Protein AF-A0A1L8P8L1-F1 (afdb_monomer)

Mean predicted aligned error: 16.21 Å

Secondary structure (DSSP, 8-state):
-THHHHHHHHHHHHHHHHSS-HHHHHHHHHHHHHHHHHHH--SSSHHHHHHHHHHHHHHHHHHS--TTHHHHHHHHHHHHHHHHHHS-HHHHHHHHHHHHHHHHHHHHHHHHTT--GGGGGGTS--------S------GGG--TT-EEEESS-BSSEEEEEETT----EEEEESSS-B-TT-EEEEEEEETTEEEEEE-

Solvent-accessible surface area (backbone atoms only — not comparable to full-atom values): 10645 Å² total; per-residue (Å²): 124,58,39,57,31,52,18,48,15,51,38,13,44,50,39,21,60,40,40,96,50,36,72,62,16,46,48,43,16,52,54,26,42,52,49,35,51,60,72,67,51,66,94,62,67,62,29,57,52,34,25,53,53,9,48,50,30,38,56,44,28,74,78,52,76,60,92,53,55,50,31,53,54,8,51,54,29,28,52,50,12,45,28,68,51,68,76,35,67,70,59,39,52,50,30,50,51,52,17,50,53,56,31,50,54,50,50,54,53,42,45,75,72,70,41,46,59,67,71,52,62,74,68,49,75,71,76,75,68,85,71,87,66,82,89,68,86,66,78,69,87,73,71,56,72,68,39,56,28,38,22,75,33,52,21,71,37,47,35,34,31,29,51,72,93,48,89,59,76,39,68,34,33,38,77,76,36,73,43,60,56,72,38,55,29,31,30,74,43,74,58,82,88,47,36,32,27,34,79,107

Sequence (200 aa):
MEGLLLGLGFIGIVFAILTPFFKSGAGLALISMAAYFHFIGIETWLPIVLFTAGLLLIVFEIFVPEFGIAGIIGVILLISGLYLTIGDLGQTVRDLSLSVVITAGVIIYLVKNGYSLSNVNKLVLQTNLPSSTSDETVEKDKIAVDADGIAVTALRPSGKVTFGDDPTLYDVLSTDGHISKGASVIVTNVRGTKITVRKK

Nearest PDB structures (foldseek):
  3cp0-assembly1_A  TM=8.318E-01  e=9.703E-03  Corynebacterium glutamicum ATCC 13032
  1yez-assembly1_A  TM=5.599E-01  e=4.535E-01  Methanosarcina mazei Go1
  4fp4-assembly1_B  TM=3.978E-01  e=6.842E+00  Pyrobaculum calidifontis JCM 11548

Structure (mmCIF, N/CA/C/O backbone):
data_AF-A0A1L8P8L1-F1
#
_entry.id   AF-A0A1L8P8L1-F1
#
loop_
_atom_site.group_PDB
_atom_site.id
_atom_site.type_symbol
_atom_site.label_atom_id
_atom_site.label_alt_id
_atom_site.label_comp_id
_atom_site.label_asym_id
_atom_site.label_entity_id
_atom_site.label_seq_id
_atom_site.pdbx_PDB_ins_code
_atom_site.Cartn_x
_atom_site.Cartn_y
_atom_site.Cartn_z
_atom_site.occupancy
_atom_site.B_iso_or_equiv
_atom_site.auth_seq_id
_atom_site.auth_comp_id
_atom_site.auth_asym_id
_atom_site.auth_atom_id
_atom_site.pdbx_PDB_model_num
ATOM 1 N N . MET A 1 1 ? 14.452 11.903 -14.538 1.00 62.31 1 MET A N 1
ATOM 2 C CA . MET A 1 1 ? 13.582 12.511 -13.487 1.00 62.31 1 MET A CA 1
ATOM 3 C C . MET A 1 1 ? 12.286 11.708 -13.332 1.00 62.31 1 MET A C 1
ATOM 5 O O . MET A 1 1 ? 11.412 12.103 -12.569 1.00 62.31 1 MET A O 1
ATOM 9 N N . GLU A 1 2 ? 12.173 10.559 -14.004 1.00 78.81 2 GLU A N 1
ATOM 10 C CA . GLU A 1 2 ? 10.956 9.758 -14.101 1.00 78.81 2 GLU A CA 1
ATOM 11 C C . GLU A 1 2 ? 10.615 9.042 -12.787 1.00 78.81 2 GLU A C 1
ATOM 13 O O . GLU A 1 2 ? 9.440 8.921 -12.453 1.00 78.81 2 GLU A O 1
ATOM 18 N N . GLY A 1 3 ? 11.614 8.670 -11.975 1.00 82.00 3 GLY A N 1
ATOM 19 C CA . GLY A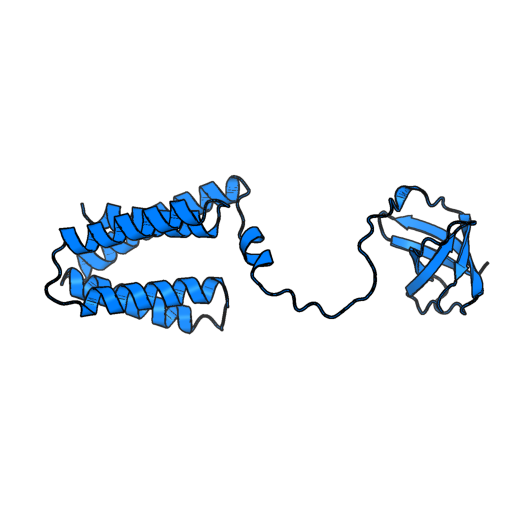 1 3 ? 11.398 8.053 -10.658 1.00 82.00 3 GLY A CA 1
ATOM 20 C C . GLY A 1 3 ? 10.548 8.884 -9.682 1.00 82.00 3 GLY A C 1
ATOM 21 O O . GLY A 1 3 ? 9.911 8.328 -8.793 1.00 82.00 3 GLY A O 1
ATOM 22 N N . LEU A 1 4 ? 10.451 10.207 -9.868 1.00 88.56 4 LEU A N 1
ATOM 23 C CA . LEU A 1 4 ? 9.540 11.051 -9.082 1.00 88.56 4 LEU A CA 1
ATOM 2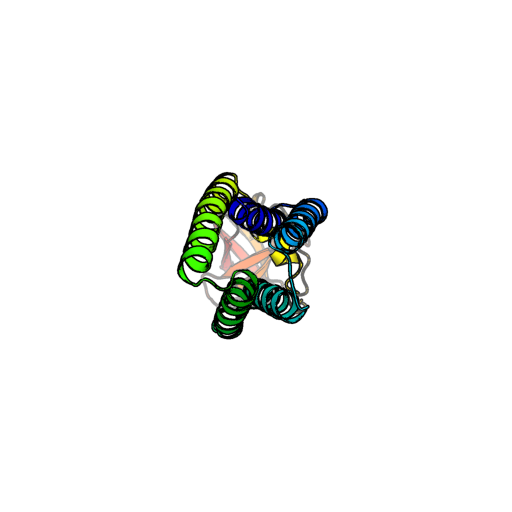4 C C . LEU A 1 4 ? 8.064 10.760 -9.391 1.00 88.56 4 LEU A C 1
ATOM 26 O O . LEU A 1 4 ? 7.240 10.816 -8.480 1.00 88.56 4 LEU A O 1
ATOM 30 N N . LEU A 1 5 ? 7.725 10.426 -10.642 1.00 91.88 5 LEU A N 1
ATOM 31 C CA . LEU A 1 5 ? 6.358 10.059 -11.023 1.00 91.88 5 LEU A CA 1
ATOM 32 C C . LEU A 1 5 ? 5.963 8.705 -10.428 1.00 91.88 5 LEU A C 1
ATOM 34 O O . LEU A 1 5 ? 4.826 8.534 -9.987 1.00 91.88 5 LEU A O 1
ATOM 38 N N . LEU A 1 6 ? 6.905 7.762 -10.352 1.00 92.00 6 LEU A N 1
ATOM 39 C CA . LEU A 1 6 ? 6.680 6.489 -9.668 1.00 92.00 6 LEU A CA 1
ATOM 40 C C . LEU A 1 6 ? 6.363 6.721 -8.178 1.00 92.00 6 LEU A C 1
ATOM 42 O O . LEU A 1 6 ? 5.356 6.222 -7.671 1.00 92.00 6 LEU A O 1
ATOM 46 N N . GLY A 1 7 ? 7.147 7.570 -7.505 1.00 92.88 7 GLY A N 1
ATOM 47 C CA . GLY A 1 7 ? 6.894 7.979 -6.121 1.00 92.88 7 GLY A CA 1
ATOM 48 C C . GLY A 1 7 ? 5.544 8.672 -5.931 1.00 92.88 7 GLY A C 1
ATOM 49 O O . GLY A 1 7 ? 4.798 8.317 -5.023 1.00 92.88 7 GLY A O 1
ATOM 50 N N . LEU A 1 8 ? 5.178 9.610 -6.810 1.00 94.06 8 LEU A N 1
ATOM 51 C CA . LEU A 1 8 ? 3.869 10.274 -6.764 1.00 94.06 8 LEU A CA 1
ATOM 52 C C . LEU A 1 8 ? 2.714 9.272 -6.940 1.00 94.06 8 LEU A C 1
ATOM 54 O O . LEU A 1 8 ? 1.674 9.401 -6.293 1.00 94.06 8 LEU A O 1
ATOM 58 N N . GLY A 1 9 ? 2.923 8.253 -7.780 1.00 94.19 9 GLY A N 1
ATOM 59 C CA . GLY A 1 9 ? 1.997 7.144 -7.974 1.00 94.19 9 GLY A CA 1
ATOM 60 C C . GLY A 1 9 ? 1.744 6.382 -6.674 1.00 94.19 9 GLY A C 1
ATOM 61 O O . GLY A 1 9 ? 0.598 6.236 -6.250 1.00 94.19 9 GLY A O 1
ATOM 62 N N . PHE A 1 10 ? 2.815 5.962 -5.996 1.00 94.94 10 PHE A N 1
ATOM 63 C CA . PHE A 1 10 ? 2.731 5.268 -4.708 1.00 94.94 10 PHE A CA 1
ATOM 64 C C . PHE A 1 10 ? 2.133 6.137 -3.600 1.00 94.94 10 PHE A C 1
ATOM 66 O O . PHE A 1 10 ? 1.304 5.656 -2.828 1.00 94.94 10 PHE A O 1
ATOM 73 N N . ILE A 1 11 ? 2.474 7.427 -3.555 1.00 94.62 11 ILE A N 1
ATOM 74 C CA . ILE A 1 11 ? 1.853 8.386 -2.635 1.00 94.62 11 ILE A CA 1
ATOM 75 C C . ILE A 1 11 ? 0.346 8.465 -2.881 1.00 94.62 11 ILE A C 1
ATOM 77 O O . ILE A 1 11 ? -0.417 8.428 -1.920 1.00 94.62 11 ILE A O 1
ATOM 81 N N . GLY A 1 12 ? -0.097 8.528 -4.141 1.00 93.25 12 GLY A N 1
ATOM 82 C CA . GLY A 1 12 ? -1.519 8.511 -4.490 1.00 93.25 12 GLY A CA 1
ATOM 83 C C . GLY A 1 12 ? -2.241 7.271 -3.958 1.00 93.25 12 GLY A C 1
ATOM 84 O O . GLY A 1 12 ? -3.329 7.394 -3.395 1.00 93.25 12 GLY A O 1
ATOM 85 N N . ILE A 1 13 ? -1.606 6.096 -4.044 1.00 92.81 13 ILE A N 1
ATOM 86 C CA . ILE A 1 13 ? -2.137 4.835 -3.498 1.00 92.81 13 ILE A CA 1
ATOM 87 C C . ILE A 1 13 ? -2.239 4.907 -1.975 1.00 92.81 13 ILE A C 1
ATOM 89 O O . ILE A 1 13 ? -3.298 4.628 -1.418 1.00 92.81 13 ILE A O 1
ATOM 93 N N . VAL A 1 14 ? -1.171 5.328 -1.293 1.00 91.19 14 VAL A N 1
ATOM 94 C CA . VAL A 1 14 ? -1.177 5.501 0.168 1.00 91.19 14 VAL A CA 1
ATOM 95 C C . VAL A 1 14 ? -2.278 6.464 0.588 1.00 91.19 14 VAL A C 1
ATOM 97 O O . VAL A 1 14 ? -3.025 6.173 1.518 1.00 91.19 14 VAL A O 1
ATOM 100 N N . PHE A 1 15 ? -2.419 7.588 -0.112 1.00 90.81 15 PHE A N 1
ATOM 101 C CA . PHE A 1 15 ? -3.462 8.563 0.171 1.00 90.81 15 PHE A CA 1
ATOM 102 C C . PHE A 1 15 ? -4.850 7.951 -0.025 1.00 90.81 15 PHE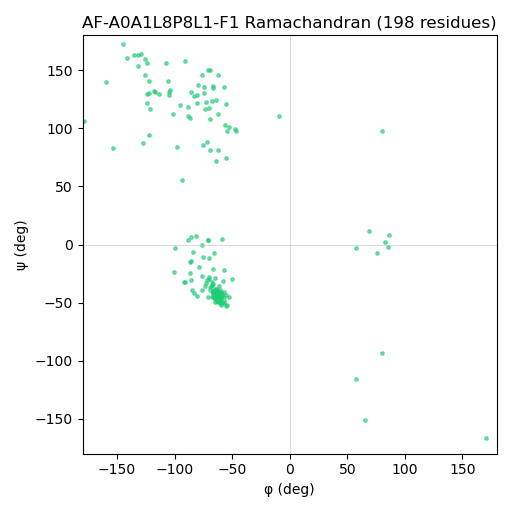 A C 1
ATOM 104 O O . PHE A 1 15 ? -5.714 8.127 0.829 1.00 90.81 15 PHE A O 1
ATOM 111 N N . ALA A 1 16 ? -5.058 7.185 -1.099 1.00 90.38 16 ALA A N 1
ATOM 112 C CA . ALA A 1 16 ? -6.325 6.513 -1.362 1.00 90.38 16 ALA A CA 1
ATOM 113 C C . ALA A 1 16 ? -6.698 5.514 -0.256 1.00 90.38 16 ALA A C 1
ATOM 115 O O . ALA A 1 16 ? -7.868 5.423 0.104 1.00 90.38 16 ALA A O 1
ATOM 116 N N . ILE A 1 17 ? -5.715 4.785 0.282 1.00 87.12 17 ILE A N 1
ATOM 117 C CA . ILE A 1 17 ? -5.936 3.741 1.291 1.00 87.12 17 ILE A CA 1
ATOM 118 C C . ILE A 1 17 ? -6.092 4.334 2.704 1.00 87.12 17 ILE A C 1
ATOM 120 O O . ILE A 1 17 ? -6.973 3.909 3.450 1.00 87.12 17 ILE A O 1
ATOM 124 N N . LEU A 1 18 ? -5.249 5.298 3.097 1.00 85.50 18 LEU A N 1
ATOM 125 C CA . LEU A 1 18 ? -5.216 5.829 4.469 1.00 85.50 18 LEU A CA 1
ATOM 126 C C . LEU A 1 18 ? -6.204 6.980 4.708 1.00 85.50 18 LEU A C 1
ATOM 128 O O . LEU A 1 18 ? -6.575 7.233 5.854 1.00 85.50 18 LEU A O 1
ATOM 132 N N . THR A 1 19 ? -6.611 7.709 3.666 1.00 84.06 19 THR A N 1
ATOM 133 C CA . THR A 1 19 ? -7.487 8.884 3.806 1.00 84.06 19 THR A CA 1
ATOM 134 C C . THR A 1 19 ? -8.908 8.594 3.311 1.00 84.06 19 THR A C 1
ATOM 136 O O . THR A 1 19 ? -9.113 7.725 2.466 1.00 84.06 19 THR A O 1
ATOM 139 N N . PRO A 1 20 ? -9.932 9.336 3.779 1.00 78.31 20 PRO A N 1
ATOM 140 C CA . PRO A 1 20 ? -11.303 9.197 3.276 1.00 78.31 20 PRO A CA 1
ATOM 141 C C . PRO A 1 20 ? -11.469 9.610 1.800 1.00 78.31 20 PRO A C 1
ATOM 143 O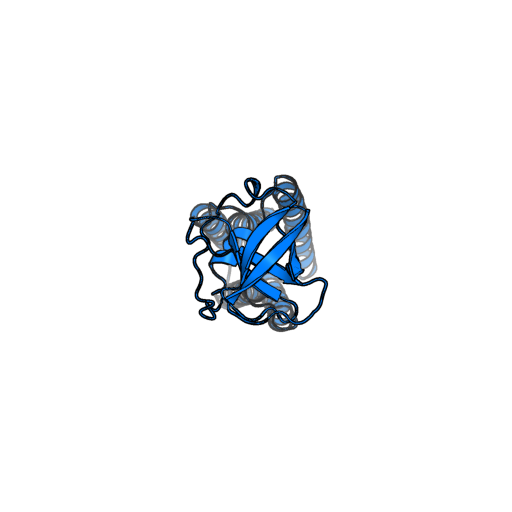 O . PRO A 1 20 ? -12.529 9.395 1.213 1.00 78.31 20 PRO A O 1
ATOM 146 N N . PHE A 1 21 ? -10.435 10.178 1.173 1.00 80.75 21 PHE A N 1
ATOM 147 C CA . PHE A 1 21 ? -10.465 10.672 -0.200 1.00 80.75 21 PHE A CA 1
ATOM 148 C C . PHE A 1 21 ? -9.981 9.625 -1.217 1.00 80.75 21 PHE A C 1
ATOM 150 O O . PHE A 1 21 ? -9.095 9.887 -2.030 1.00 80.75 21 PHE A O 1
ATOM 157 N N . PHE A 1 22 ? -10.602 8.440 -1.217 1.00 83.12 22 PHE A N 1
ATOM 158 C CA . PHE A 1 22 ? -10.215 7.331 -2.103 1.00 83.12 22 PHE A CA 1
ATOM 159 C C . PHE A 1 22 ? -10.144 7.743 -3.585 1.00 83.12 22 PHE A C 1
ATOM 161 O O . PHE A 1 22 ? -9.170 7.450 -4.273 1.00 83.12 22 PHE A O 1
ATOM 168 N N . LYS A 1 23 ? -11.154 8.479 -4.075 1.00 87.81 23 LYS A N 1
ATOM 169 C CA . LYS A 1 23 ? -11.265 8.858 -5.496 1.00 87.81 23 LYS A CA 1
ATOM 170 C C . LYS A 1 23 ? -10.124 9.763 -5.969 1.00 87.81 23 LYS A C 1
ATOM 172 O O . LYS A 1 23 ? -9.626 9.571 -7.074 1.00 87.81 23 LYS A O 1
ATOM 177 N N . SER A 1 24 ? -9.714 10.744 -5.162 1.00 88.56 24 SER A N 1
ATOM 178 C CA . SER A 1 24 ? -8.646 11.671 -5.557 1.00 88.56 24 SER A CA 1
ATOM 179 C C . SER A 1 24 ? -7.270 11.018 -5.456 1.00 88.56 24 SER A C 1
ATOM 181 O O . SER A 1 24 ? -6.463 11.196 -6.365 1.00 88.56 24 SER A O 1
ATOM 183 N N . GLY A 1 25 ? -7.023 10.210 -4.418 1.00 91.69 25 GLY A N 1
ATOM 184 C CA . GLY A 1 25 ? -5.786 9.435 -4.294 1.00 91.69 25 GLY A CA 1
ATOM 185 C C . GLY A 1 25 ? -5.614 8.435 -5.440 1.00 91.69 25 GLY A C 1
ATOM 186 O O . GLY A 1 25 ? -4.565 8.403 -6.083 1.00 91.69 25 GLY A O 1
ATOM 187 N N . ALA A 1 26 ? -6.672 7.688 -5.773 1.00 90.88 26 ALA A N 1
ATOM 188 C CA . ALA A 1 26 ? -6.659 6.747 -6.892 1.00 90.88 26 ALA A CA 1
ATOM 189 C C . ALA A 1 26 ? -6.456 7.459 -8.241 1.00 90.88 26 ALA A C 1
ATOM 191 O O . ALA A 1 26 ? -5.683 6.991 -9.073 1.00 90.88 26 ALA A O 1
ATOM 192 N N . GLY A 1 27 ? -7.094 8.619 -8.442 1.00 94.44 27 GLY A N 1
ATOM 193 C CA . GLY A 1 27 ? -6.877 9.450 -9.627 1.00 94.44 27 GLY A CA 1
ATOM 194 C C . GLY A 1 27 ? -5.423 9.910 -9.760 1.00 94.44 27 GLY A C 1
ATOM 195 O O . GLY A 1 27 ? -4.834 9.765 -10.828 1.00 94.44 27 GLY A O 1
ATOM 196 N N . LEU A 1 28 ? -4.820 10.391 -8.667 1.00 94.81 28 LEU A N 1
ATOM 197 C CA . LEU A 1 28 ? -3.411 10.789 -8.635 1.00 94.81 28 LEU A CA 1
ATOM 198 C C . LEU A 1 28 ? -2.485 9.615 -8.974 1.00 94.81 28 LEU A C 1
ATOM 200 O O . LEU A 1 28 ? -1.578 9.768 -9.793 1.00 94.81 28 LEU A O 1
ATOM 204 N N . ALA A 1 29 ? -2.742 8.445 -8.385 1.00 94.75 29 ALA A N 1
ATOM 205 C CA . ALA A 1 29 ? -1.973 7.237 -8.648 1.00 94.75 29 ALA A CA 1
ATOM 206 C C . ALA A 1 29 ? -2.015 6.851 -10.132 1.00 94.75 29 ALA A C 1
ATOM 208 O O . ALA A 1 29 ? -0.969 6.664 -10.750 1.00 94.75 29 ALA A O 1
ATOM 209 N N . LEU A 1 30 ? -3.216 6.788 -10.717 1.00 94.56 30 LEU A N 1
ATOM 210 C CA . LEU A 1 30 ? -3.415 6.406 -12.116 1.00 94.56 30 LEU A CA 1
ATOM 211 C C . LEU A 1 30 ? -2.789 7.408 -13.089 1.00 94.56 30 LEU A C 1
ATOM 213 O O . LEU A 1 30 ? -2.094 6.992 -14.013 1.00 94.56 30 LEU A O 1
ATOM 217 N N . ILE A 1 31 ? -2.994 8.713 -12.874 1.00 95.38 31 ILE A N 1
ATOM 218 C CA . ILE A 1 31 ? -2.429 9.761 -13.738 1.00 95.38 31 ILE A CA 1
ATOM 219 C C . ILE A 1 31 ? -0.903 9.714 -13.692 1.00 95.38 31 ILE A C 1
ATOM 221 O O . ILE A 1 31 ? -0.256 9.745 -14.738 1.00 95.38 31 ILE A O 1
ATOM 225 N N . SER A 1 32 ? -0.323 9.600 -12.495 1.00 94.00 32 SER A N 1
ATOM 226 C CA . SER A 1 32 ? 1.130 9.563 -12.349 1.00 94.00 32 SER A CA 1
ATOM 227 C C . SER A 1 32 ? 1.741 8.308 -12.968 1.00 94.00 32 SER A C 1
ATOM 229 O O . SER A 1 32 ? 2.763 8.386 -13.646 1.00 94.00 32 SER A O 1
ATOM 231 N N . MET A 1 33 ? 1.089 7.154 -12.798 1.00 92.69 33 MET A N 1
ATOM 232 C CA . MET A 1 33 ? 1.548 5.900 -13.391 1.00 92.69 33 MET A CA 1
ATOM 233 C C . MET A 1 33 ? 1.467 5.929 -14.919 1.00 92.69 33 MET A C 1
ATOM 235 O O . MET A 1 33 ? 2.414 5.545 -15.599 1.00 92.69 33 MET A O 1
ATOM 239 N N . ALA A 1 34 ? 0.352 6.413 -15.471 1.00 92.56 34 ALA A N 1
ATOM 240 C CA . ALA A 1 34 ? 0.185 6.544 -16.913 1.00 92.56 34 ALA A CA 1
ATOM 241 C C . ALA A 1 34 ? 1.245 7.482 -17.505 1.00 92.56 34 ALA A C 1
ATOM 243 O O . ALA A 1 34 ? 1.859 7.158 -18.520 1.00 92.56 34 ALA A O 1
ATOM 244 N N . ALA A 1 35 ? 1.514 8.606 -16.834 1.00 93.00 35 ALA A N 1
ATOM 245 C CA . ALA A 1 35 ? 2.572 9.526 -17.226 1.00 93.00 35 ALA A CA 1
ATOM 246 C C . ALA A 1 35 ? 3.960 8.865 -17.158 1.00 93.00 35 ALA A C 1
ATOM 248 O O . ALA A 1 35 ? 4.741 9.017 -18.091 1.00 93.00 35 ALA A O 1
ATOM 249 N N . TYR A 1 36 ? 4.256 8.088 -16.111 1.00 92.19 36 TYR A N 1
ATOM 250 C CA . TYR A 1 36 ? 5.525 7.367 -15.969 1.00 92.19 36 TYR A CA 1
ATOM 251 C C . TYR A 1 36 ? 5.817 6.449 -17.168 1.00 92.19 36 TYR A C 1
ATOM 253 O O . TYR A 1 36 ? 6.860 6.583 -17.809 1.00 92.19 36 TYR A O 1
ATOM 261 N N . PHE A 1 37 ? 4.870 5.574 -17.525 1.00 90.50 37 PHE A N 1
ATOM 262 C CA . PHE A 1 37 ? 5.023 4.669 -18.672 1.00 90.50 37 PHE A CA 1
ATOM 263 C C . PHE A 1 37 ? 5.046 5.408 -20.014 1.00 90.50 37 PHE A C 1
ATOM 265 O O . PHE A 1 37 ? 5.734 4.982 -20.940 1.00 90.50 37 PHE A O 1
ATOM 272 N N . HIS A 1 38 ? 4.320 6.522 -20.125 1.00 89.94 38 HIS A N 1
ATOM 273 C CA . HIS A 1 38 ? 4.344 7.349 -21.327 1.00 89.94 38 HIS A CA 1
ATOM 274 C C . HIS A 1 38 ? 5.709 8.019 -21.541 1.00 89.94 38 HIS A C 1
ATOM 276 O O . HIS A 1 38 ? 6.215 8.007 -22.658 1.00 89.94 38 HIS A O 1
ATOM 282 N N . PHE A 1 39 ? 6.315 8.570 -20.484 1.00 88.69 39 PHE A N 1
ATOM 283 C CA . PHE A 1 39 ? 7.595 9.278 -20.577 1.00 88.69 39 PHE A CA 1
ATOM 284 C C . PHE A 1 39 ? 8.795 8.357 -20.775 1.00 88.69 39 PHE A C 1
ATOM 286 O O . PHE A 1 39 ? 9.714 8.740 -21.493 1.00 88.69 39 PHE A O 1
ATOM 293 N N . ILE A 1 40 ? 8.797 7.161 -20.175 1.00 86.06 40 ILE A N 1
ATOM 294 C CA . ILE A 1 40 ? 9.883 6.195 -20.412 1.00 86.06 40 ILE A CA 1
ATOM 295 C C . ILE A 1 40 ? 9.826 5.621 -21.828 1.00 86.06 40 ILE A C 1
ATOM 297 O O . ILE A 1 40 ? 10.864 5.301 -22.397 1.00 86.06 40 ILE A O 1
ATOM 301 N N . GLY A 1 41 ? 8.635 5.558 -22.425 1.00 83.44 41 GLY A N 1
ATOM 302 C CA . GLY A 1 41 ? 8.464 5.011 -23.762 1.00 83.44 41 GLY A CA 1
ATOM 303 C C . GLY A 1 41 ? 8.435 3.489 -23.716 1.00 83.44 41 GLY A C 1
ATOM 304 O O . GLY A 1 41 ? 9.454 2.810 -23.682 1.00 83.44 41 GLY A O 1
ATOM 305 N N . ILE A 1 42 ? 7.227 2.944 -23.720 1.00 85.25 42 ILE A N 1
ATOM 306 C CA . ILE A 1 42 ? 6.995 1.503 -23.770 1.00 85.25 42 ILE A CA 1
ATOM 307 C C . ILE A 1 42 ? 6.993 1.000 -25.216 1.00 85.25 42 ILE A C 1
ATOM 309 O O . ILE A 1 42 ? 6.281 1.523 -26.072 1.00 85.25 42 ILE A O 1
ATOM 313 N N . GLU A 1 43 ? 7.739 -0.067 -25.483 1.00 83.12 43 GLU A N 1
ATOM 314 C CA . GLU A 1 43 ? 7.699 -0.749 -26.786 1.00 83.12 43 GLU A CA 1
ATOM 315 C C . GLU A 1 43 ? 6.581 -1.796 -26.853 1.00 83.12 43 GLU A C 1
ATOM 317 O O . GLU A 1 43 ? 6.000 -2.054 -27.906 1.00 83.12 43 GLU A O 1
ATOM 322 N N . THR A 1 44 ? 6.253 -2.403 -25.710 1.00 89.25 44 THR A N 1
ATOM 323 C CA . THR A 1 44 ? 5.243 -3.459 -25.588 1.00 89.25 44 THR A CA 1
ATOM 324 C C . THR A 1 44 ? 4.347 -3.218 -24.378 1.00 89.25 44 THR A C 1
ATOM 326 O O . THR A 1 44 ? 4.672 -2.440 -23.485 1.00 89.25 44 THR A O 1
ATOM 329 N N . TRP A 1 45 ? 3.191 -3.883 -24.334 1.00 90.50 45 TRP A N 1
ATOM 330 C CA . TRP A 1 45 ? 2.230 -3.731 -23.232 1.00 90.50 45 TRP A CA 1
ATOM 331 C C . TRP A 1 45 ? 2.543 -4.647 -22.041 1.00 90.50 45 TRP A C 1
ATOM 333 O O . TRP A 1 45 ? 2.010 -4.452 -20.949 1.00 90.50 45 TRP A O 1
ATOM 343 N N . LEU A 1 46 ? 3.421 -5.636 -22.235 1.00 93.38 46 LEU A N 1
ATOM 344 C CA . LEU A 1 46 ? 3.801 -6.613 -21.217 1.00 93.38 46 LEU A CA 1
ATOM 345 C C . LEU A 1 46 ? 4.337 -5.970 -19.917 1.00 93.38 46 LEU A C 1
ATOM 347 O O . LEU A 1 46 ? 3.890 -6.393 -18.849 1.00 93.38 46 LEU A O 1
ATOM 351 N N . PRO A 1 47 ? 5.209 -4.939 -19.955 1.00 92.88 47 PRO A N 1
ATOM 352 C CA . PRO A 1 47 ? 5.734 -4.310 -18.746 1.00 92.88 47 PRO A CA 1
ATOM 353 C C . PRO A 1 47 ? 4.643 -3.637 -17.907 1.00 92.88 47 PRO A C 1
ATOM 355 O O . PRO A 1 47 ? 4.638 -3.792 -16.687 1.00 92.88 47 PRO A O 1
ATOM 358 N N . ILE A 1 48 ? 3.674 -2.969 -18.551 1.00 93.25 48 ILE A N 1
ATOM 359 C CA . ILE A 1 48 ? 2.522 -2.371 -17.857 1.00 93.25 48 ILE A CA 1
ATOM 360 C C . ILE A 1 48 ? 1.703 -3.460 -17.175 1.00 93.25 48 ILE A C 1
ATOM 362 O O . ILE A 1 48 ? 1.382 -3.335 -15.998 1.00 93.25 48 ILE A O 1
ATOM 366 N N . VAL A 1 49 ? 1.369 -4.534 -17.897 1.00 95.06 49 VAL A N 1
ATOM 367 C CA . VAL A 1 49 ? 0.531 -5.612 -17.358 1.00 95.06 49 VAL A CA 1
ATOM 368 C C . VAL A 1 49 ? 1.199 -6.266 -16.149 1.00 95.06 49 VAL A C 1
ATOM 370 O O . VAL A 1 49 ? 0.546 -6.422 -15.120 1.00 95.06 49 VAL A O 1
ATOM 373 N N . LEU A 1 50 ? 2.494 -6.593 -16.236 1.00 95.75 50 LEU A N 1
ATOM 374 C CA . LEU A 1 50 ? 3.254 -7.151 -15.112 1.00 95.75 50 LEU A CA 1
ATOM 375 C C . LEU A 1 50 ? 3.287 -6.193 -13.924 1.00 95.75 50 LEU A C 1
ATOM 377 O O . LEU A 1 50 ? 2.998 -6.595 -12.799 1.00 95.75 50 LEU A O 1
ATOM 381 N N . PHE A 1 51 ? 3.610 -4.927 -14.181 1.00 95.12 51 PHE A N 1
ATOM 382 C CA . PHE A 1 51 ? 3.711 -3.920 -13.139 1.00 95.12 51 PHE A CA 1
ATOM 383 C C . PHE A 1 51 ? 2.365 -3.704 -12.434 1.00 95.12 51 PHE A C 1
ATOM 385 O O . PHE A 1 51 ? 2.293 -3.733 -11.206 1.00 95.12 51 PHE A O 1
ATOM 392 N N . THR A 1 52 ? 1.280 -3.523 -13.194 1.00 94.88 52 THR A N 1
ATOM 393 C CA . THR A 1 52 ? -0.062 -3.306 -12.644 1.00 94.88 52 THR A CA 1
ATOM 394 C C . THR A 1 52 ? -0.574 -4.547 -11.919 1.00 94.88 52 THR A C 1
ATOM 396 O O . THR A 1 52 ? -1.118 -4.413 -10.827 1.00 94.88 52 THR A O 1
ATOM 399 N N . ALA A 1 53 ? -0.369 -5.752 -12.460 1.00 96.56 53 ALA A N 1
ATOM 400 C CA . ALA A 1 53 ? -0.736 -6.991 -11.776 1.00 96.56 53 ALA A CA 1
ATOM 401 C C . ALA A 1 53 ? 0.038 -7.158 -10.460 1.00 96.56 53 ALA A C 1
ATOM 403 O O . ALA A 1 53 ? -0.560 -7.470 -9.432 1.00 96.56 53 ALA A O 1
ATOM 404 N N . GLY A 1 54 ? 1.346 -6.885 -10.470 1.00 96.12 54 GLY A N 1
ATOM 405 C CA . GLY A 1 54 ? 2.177 -6.929 -9.271 1.00 96.12 54 GLY A CA 1
ATOM 406 C C . GLY A 1 54 ? 1.716 -5.939 -8.202 1.00 96.12 54 GLY A C 1
ATOM 407 O O . GLY A 1 54 ? 1.548 -6.306 -7.041 1.00 96.12 54 GLY A O 1
ATOM 408 N N . LEU A 1 55 ? 1.416 -4.704 -8.609 1.00 94.75 55 LEU A N 1
ATOM 409 C CA . LEU A 1 55 ? 0.862 -3.676 -7.731 1.00 94.75 55 LEU A CA 1
ATOM 410 C C . LEU A 1 55 ? -0.486 -4.096 -7.129 1.00 94.75 55 LEU A C 1
ATOM 412 O O . LEU A 1 55 ? -0.699 -3.924 -5.932 1.00 94.75 55 LEU A O 1
ATOM 416 N N . LEU A 1 56 ? -1.390 -4.655 -7.938 1.00 94.00 56 LEU A N 1
ATOM 417 C CA . LEU A 1 56 ? -2.693 -5.123 -7.468 1.00 94.00 56 LEU A CA 1
ATOM 418 C C . LEU A 1 56 ? -2.562 -6.272 -6.469 1.00 94.00 56 LEU A C 1
ATOM 420 O O . LEU A 1 56 ? -3.300 -6.277 -5.493 1.00 94.00 56 LEU A O 1
ATOM 424 N N . LEU A 1 57 ? -1.616 -7.195 -6.662 1.00 94.31 57 LEU A N 1
ATOM 425 C CA . LEU A 1 57 ? -1.339 -8.264 -5.696 1.00 94.31 57 LEU A CA 1
ATOM 426 C C . LEU A 1 57 ? -0.816 -7.715 -4.364 1.00 94.31 57 LEU A C 1
ATOM 428 O O . LEU A 1 57 ? -1.258 -8.159 -3.309 1.00 94.31 57 LEU A O 1
ATOM 432 N N . ILE A 1 58 ? 0.070 -6.713 -4.400 1.00 92.94 58 ILE A N 1
ATOM 433 C CA . ILE A 1 58 ? 0.551 -6.039 -3.183 1.00 92.94 58 ILE A CA 1
ATOM 434 C C . ILE A 1 58 ? -0.606 -5.337 -2.469 1.00 92.94 58 ILE A C 1
ATOM 436 O O . ILE A 1 58 ? -0.752 -5.461 -1.257 1.00 92.94 58 ILE A O 1
ATOM 440 N N . VAL A 1 59 ? -1.441 -4.604 -3.209 1.00 89.19 59 VAL A N 1
ATOM 441 C CA . VAL A 1 59 ? -2.616 -3.932 -2.642 1.00 89.19 59 VAL A CA 1
ATOM 442 C C . VAL A 1 59 ? -3.595 -4.957 -2.075 1.00 89.19 59 VAL A C 1
ATOM 444 O O . VAL A 1 59 ? -4.110 -4.754 -0.982 1.00 89.19 59 VAL A O 1
ATOM 447 N N . PHE A 1 60 ? -3.821 -6.068 -2.774 1.00 89.62 60 PHE A N 1
ATOM 448 C CA . PHE A 1 60 ? -4.679 -7.159 -2.324 1.00 89.62 60 PHE A CA 1
ATOM 449 C C . PHE A 1 60 ? -4.195 -7.761 -0.999 1.00 89.62 60 PHE A C 1
ATOM 451 O O . PHE A 1 60 ? -5.004 -7.899 -0.088 1.00 89.62 60 PHE A O 1
ATOM 458 N N . GLU A 1 61 ? -2.891 -8.014 -0.846 1.00 89.56 61 GLU A N 1
ATOM 459 C CA . GLU A 1 61 ? -2.293 -8.512 0.405 1.00 89.56 61 GLU A CA 1
ATOM 460 C C . GLU A 1 61 ? -2.564 -7.576 1.602 1.00 89.56 61 GLU A C 1
ATOM 462 O O . GLU A 1 61 ? -2.725 -8.038 2.728 1.00 89.56 61 GLU A O 1
ATOM 467 N N . ILE A 1 62 ? -2.673 -6.255 1.383 1.00 84.38 62 ILE A N 1
ATOM 468 C CA . ILE A 1 62 ? -3.022 -5.295 2.451 1.00 84.38 62 ILE A CA 1
ATOM 469 C C . ILE A 1 62 ? -4.459 -5.516 2.955 1.00 84.38 62 ILE A C 1
ATOM 471 O O . ILE A 1 62 ? -4.733 -5.307 4.138 1.00 84.38 62 ILE A O 1
ATOM 475 N N . PHE A 1 63 ? -5.381 -5.923 2.077 1.00 82.62 63 PHE A N 1
ATOM 476 C CA . PHE A 1 63 ? -6.775 -6.205 2.437 1.00 82.62 63 PHE A CA 1
ATOM 477 C C . PHE A 1 63 ? -6.970 -7.627 2.966 1.00 82.62 63 PHE A C 1
ATOM 479 O O . PHE A 1 63 ? -7.753 -7.831 3.894 1.00 82.62 63 PHE A O 1
ATOM 486 N N . VAL A 1 64 ? -6.275 -8.596 2.371 1.00 84.75 64 VAL A N 1
ATOM 487 C CA . VAL A 1 64 ? -6.333 -10.014 2.727 1.00 84.75 64 VAL A CA 1
ATOM 488 C C . VAL A 1 64 ? -4.900 -10.499 2.968 1.00 84.75 64 VAL A C 1
ATOM 490 O O . VAL A 1 64 ? -4.244 -10.954 2.033 1.00 84.75 64 VAL A O 1
ATOM 493 N N . PRO A 1 65 ? -4.379 -10.362 4.200 1.00 80.19 65 PRO A N 1
ATOM 494 C CA . PRO A 1 65 ? -3.025 -10.800 4.522 1.00 80.19 65 PRO A CA 1
ATOM 495 C C . PRO A 1 65 ? -2.955 -12.337 4.554 1.00 80.19 65 PRO A C 1
ATOM 497 O O . PRO A 1 65 ? -3.168 -12.972 5.590 1.00 80.19 65 PRO A O 1
ATOM 500 N N . GLU A 1 66 ? -2.686 -12.945 3.397 1.00 66.75 66 GLU A N 1
ATOM 501 C CA . GLU A 1 66 ? -2.559 -14.387 3.175 1.00 66.75 66 GLU A CA 1
ATOM 502 C C . GLU A 1 66 ? -1.079 -14.789 3.196 1.00 66.75 66 GLU A C 1
ATOM 504 O O . GLU A 1 66 ? -0.422 -14.919 2.164 1.00 66.75 66 GLU A O 1
ATOM 509 N N . PHE A 1 67 ? -0.522 -15.007 4.392 1.00 79.38 67 PHE A N 1
ATOM 510 C CA . PHE A 1 67 ? 0.863 -15.479 4.589 1.00 79.38 67 PHE A CA 1
ATOM 511 C C . PHE A 1 67 ? 1.985 -14.611 3.963 1.00 79.38 67 PHE A C 1
ATOM 513 O O . PHE A 1 67 ? 3.157 -14.927 4.169 1.00 79.38 67 PHE A O 1
ATOM 520 N N . GLY A 1 68 ? 1.682 -13.528 3.236 1.00 85.00 68 GLY A N 1
ATOM 521 C CA . GLY A 1 68 ? 2.644 -12.718 2.488 1.00 85.00 68 GLY A CA 1
ATOM 522 C C . GLY A 1 68 ? 3.008 -13.257 1.098 1.00 85.00 68 GLY A C 1
ATOM 523 O O . GLY A 1 68 ? 3.870 -12.674 0.437 1.00 85.00 68 GLY A O 1
ATOM 524 N N . ILE A 1 69 ? 2.414 -14.365 0.635 1.00 91.62 69 ILE A N 1
ATOM 525 C CA . ILE A 1 69 ? 2.830 -15.013 -0.625 1.00 91.62 69 ILE A CA 1
ATOM 526 C C . ILE A 1 69 ? 2.420 -14.160 -1.829 1.00 91.62 69 ILE A C 1
ATOM 528 O O . ILE A 1 69 ? 3.235 -13.945 -2.733 1.00 91.62 69 ILE A O 1
ATOM 532 N N . ALA A 1 70 ? 1.185 -13.646 -1.837 1.00 91.81 70 ALA A N 1
ATOM 533 C CA . ALA A 1 70 ? 0.711 -12.778 -2.909 1.00 91.81 70 ALA A CA 1
ATOM 534 C C . ALA A 1 70 ? 1.521 -11.475 -2.939 1.00 91.81 70 ALA A C 1
ATOM 536 O O . ALA A 1 70 ? 1.920 -11.030 -4.016 1.00 91.81 70 ALA A O 1
ATOM 537 N N . GLY A 1 71 ? 1.870 -10.933 -1.769 1.00 92.19 71 GLY A N 1
ATOM 538 C CA . GLY A 1 71 ? 2.786 -9.802 -1.637 1.00 92.19 71 GLY A CA 1
ATOM 539 C C . GLY A 1 71 ? 4.160 -10.050 -2.273 1.00 92.19 71 GLY A C 1
ATOM 540 O O . GLY A 1 71 ? 4.623 -9.227 -3.063 1.00 92.19 71 GLY A O 1
ATOM 541 N N . ILE A 1 72 ? 4.806 -11.189 -1.996 1.00 94.31 72 ILE A N 1
ATOM 542 C CA . ILE A 1 72 ? 6.127 -11.524 -2.565 1.00 94.31 72 ILE A CA 1
ATOM 543 C C . ILE A 1 72 ? 6.054 -11.655 -4.090 1.00 94.31 72 ILE A C 1
ATOM 545 O O . ILE A 1 72 ? 6.866 -11.060 -4.802 1.00 94.31 72 ILE A O 1
ATOM 549 N N . ILE A 1 73 ? 5.069 -12.399 -4.600 1.00 95.56 73 ILE A N 1
ATOM 550 C CA . ILE A 1 73 ? 4.850 -12.549 -6.046 1.00 95.56 73 ILE A CA 1
ATOM 551 C C . ILE A 1 73 ? 4.574 -11.180 -6.679 1.00 95.56 73 ILE A C 1
ATOM 553 O O . ILE A 1 73 ? 5.124 -10.857 -7.733 1.00 95.56 73 ILE A O 1
ATOM 557 N N . GLY A 1 74 ? 3.780 -10.349 -6.004 1.00 95.25 74 GLY A N 1
ATOM 558 C CA . GLY A 1 74 ? 3.468 -8.994 -6.429 1.00 95.25 74 GLY A CA 1
ATOM 559 C C . GLY A 1 74 ? 4.706 -8.108 -6.553 1.00 95.25 74 GLY A C 1
ATOM 560 O O . GLY A 1 74 ? 4.880 -7.441 -7.571 1.00 95.25 74 GLY A O 1
ATOM 561 N N . VAL A 1 75 ? 5.617 -8.155 -5.576 1.00 94.62 75 VAL A N 1
ATOM 562 C CA . VAL A 1 75 ? 6.892 -7.418 -5.621 1.00 94.62 75 VAL A CA 1
ATOM 563 C C . VAL A 1 75 ? 7.774 -7.896 -6.775 1.00 94.62 75 VAL A C 1
ATOM 565 O O . VAL A 1 75 ? 8.329 -7.066 -7.495 1.00 94.62 75 VAL A O 1
ATOM 568 N N . ILE A 1 76 ? 7.874 -9.209 -7.001 1.00 96.44 76 ILE A N 1
ATOM 569 C CA . ILE A 1 76 ? 8.654 -9.769 -8.118 1.00 96.44 76 ILE A CA 1
ATOM 570 C C . ILE A 1 76 ? 8.098 -9.284 -9.462 1.00 96.44 76 ILE A C 1
ATOM 572 O O . ILE A 1 76 ? 8.864 -8.847 -10.323 1.00 96.44 76 ILE A O 1
ATOM 576 N N . LEU A 1 77 ? 6.775 -9.320 -9.640 1.00 97.06 77 LEU A N 1
ATOM 577 C CA . LEU A 1 77 ? 6.101 -8.838 -10.849 1.00 97.06 77 LEU A CA 1
ATOM 578 C C . LEU A 1 77 ? 6.288 -7.331 -11.051 1.00 97.06 77 LEU A C 1
ATOM 580 O O . LEU A 1 77 ? 6.583 -6.901 -12.166 1.00 97.06 77 LEU A O 1
ATOM 584 N N . LEU A 1 78 ? 6.180 -6.542 -9.977 1.00 95.38 78 LEU A N 1
ATOM 585 C CA . LEU A 1 78 ? 6.380 -5.093 -10.006 1.00 95.38 78 LEU A CA 1
ATOM 586 C C . LEU A 1 78 ? 7.804 -4.747 -10.457 1.00 95.38 78 LEU A C 1
ATOM 588 O O . LEU A 1 78 ? 7.974 -3.969 -11.396 1.00 95.38 78 LEU A O 1
ATOM 592 N N . ILE A 1 79 ? 8.820 -5.361 -9.840 1.00 94.88 79 ILE A N 1
ATOM 593 C CA . ILE A 1 79 ? 10.230 -5.150 -10.203 1.00 94.88 79 ILE A CA 1
ATOM 594 C C . ILE A 1 79 ? 10.489 -5.602 -11.643 1.00 94.88 79 ILE A C 1
ATOM 596 O O . ILE A 1 79 ? 11.151 -4.889 -12.393 1.00 94.88 79 ILE A O 1
ATOM 600 N N . SER A 1 80 ? 9.942 -6.749 -12.049 1.00 94.69 80 SER A N 1
ATOM 601 C CA . SER A 1 80 ? 10.111 -7.275 -13.409 1.00 94.69 80 SER A CA 1
ATOM 602 C C . SER A 1 80 ? 9.496 -6.347 -14.459 1.00 94.69 80 SER A C 1
ATOM 604 O O . SER A 1 80 ? 10.137 -6.059 -15.466 1.00 94.69 80 SER A O 1
ATOM 606 N N . GLY A 1 81 ? 8.288 -5.826 -14.222 1.00 93.62 81 GLY A N 1
ATOM 607 C CA . GLY A 1 81 ? 7.652 -4.856 -15.117 1.00 93.62 81 GLY A CA 1
ATOM 608 C C . GLY A 1 81 ? 8.453 -3.557 -15.227 1.00 93.62 81 GLY A C 1
ATOM 609 O O . GLY A 1 81 ? 8.628 -3.026 -16.322 1.00 93.62 81 GLY A O 1
ATOM 610 N N . LEU A 1 82 ? 9.012 -3.079 -14.113 1.00 92.50 82 LEU A N 1
ATOM 611 C CA . LEU A 1 82 ? 9.847 -1.880 -14.098 1.00 92.50 82 LEU A CA 1
ATOM 612 C C . LEU A 1 82 ? 11.168 -2.091 -14.853 1.00 92.50 82 LEU A C 1
ATOM 614 O O . LEU A 1 82 ? 11.537 -1.281 -15.701 1.00 92.50 82 LEU A O 1
ATOM 618 N N . TYR A 1 83 ? 11.829 -3.226 -14.617 1.00 93.19 83 TYR A N 1
ATOM 619 C CA . TYR A 1 83 ? 13.059 -3.598 -15.308 1.00 93.19 83 TYR A CA 1
ATOM 620 C C . TYR A 1 83 ? 12.855 -3.745 -16.819 1.00 93.19 83 TYR A C 1
ATOM 622 O O . TYR A 1 83 ? 13.657 -3.229 -17.586 1.00 93.19 83 TYR A O 1
ATOM 630 N N . LEU A 1 84 ? 11.764 -4.375 -17.263 1.00 91.94 84 LEU A N 1
ATOM 631 C CA . LEU A 1 84 ? 11.449 -4.493 -18.693 1.00 91.94 84 LEU A CA 1
ATOM 632 C C . LEU A 1 84 ? 11.110 -3.149 -19.352 1.00 91.94 84 LEU A C 1
ATOM 634 O O . LEU A 1 84 ? 11.184 -3.038 -20.570 1.00 91.94 84 LEU A O 1
ATOM 638 N N . THR A 1 85 ? 10.721 -2.148 -18.561 1.00 89.94 85 THR A N 1
ATOM 639 C CA . THR A 1 85 ? 10.421 -0.796 -19.048 1.00 89.94 85 THR A CA 1
ATOM 640 C C . THR A 1 85 ? 11.695 0.036 -19.198 1.00 89.94 85 THR A C 1
ATOM 642 O O . THR A 1 85 ? 11.845 0.750 -20.179 1.00 89.94 85 THR A O 1
ATOM 645 N N . ILE A 1 86 ? 12.620 -0.060 -18.238 1.00 89.44 86 ILE A N 1
ATOM 646 C CA . ILE A 1 86 ? 13.848 0.753 -18.200 1.00 89.44 86 ILE A CA 1
ATOM 647 C C . ILE A 1 86 ? 15.015 0.066 -18.932 1.00 89.44 86 ILE A C 1
ATOM 649 O O . ILE A 1 86 ? 15.897 0.731 -19.464 1.00 89.44 86 ILE A O 1
ATOM 653 N N . GLY A 1 87 ? 15.067 -1.266 -18.918 1.00 88.88 87 GLY A N 1
ATOM 654 C CA . GLY A 1 87 ? 16.173 -2.069 -19.447 1.00 88.88 87 GLY A CA 1
ATOM 655 C C . GLY A 1 87 ? 17.429 -2.099 -18.565 1.00 88.88 87 GLY A C 1
ATOM 656 O O . GLY A 1 87 ? 18.335 -2.888 -18.830 1.00 88.88 87 GLY A O 1
ATOM 657 N N . ASP A 1 88 ? 17.484 -1.299 -17.493 1.00 89.50 88 ASP A N 1
ATOM 658 C CA . ASP A 1 88 ? 18.625 -1.213 -16.575 1.00 89.50 88 ASP A CA 1
ATOM 659 C C . ASP A 1 88 ? 18.226 -1.497 -15.119 1.00 89.50 88 ASP A C 1
ATOM 661 O O . ASP A 1 88 ? 17.380 -0.814 -14.529 1.00 89.50 88 ASP A O 1
ATOM 665 N N . LEU A 1 89 ? 18.862 -2.504 -14.508 1.00 89.88 89 LEU A N 1
ATOM 666 C CA . LEU A 1 89 ? 18.597 -2.887 -13.116 1.00 89.88 89 LEU A CA 1
ATOM 667 C C . LEU A 1 89 ? 19.045 -1.806 -12.126 1.00 89.88 89 LEU A C 1
ATOM 669 O O . LEU A 1 89 ? 18.373 -1.600 -11.115 1.00 89.88 89 LEU A O 1
ATOM 673 N N . GLY A 1 90 ? 20.153 -1.109 -12.398 1.00 90.75 90 GLY A N 1
ATOM 674 C CA . GLY A 1 90 ? 20.678 -0.079 -11.501 1.00 90.75 90 GLY A CA 1
ATOM 675 C C . GLY A 1 90 ? 19.706 1.089 -11.349 1.00 90.75 90 GLY A C 1
ATOM 676 O O . GLY A 1 90 ? 19.362 1.489 -10.234 1.00 90.75 90 GLY A O 1
ATOM 677 N N . GLN A 1 91 ? 19.203 1.591 -12.473 1.00 89.56 91 GLN A N 1
ATOM 678 C CA . GLN A 1 91 ? 18.206 2.648 -12.532 1.00 89.56 91 GLN A CA 1
ATOM 679 C C . GLN A 1 91 ? 16.858 2.190 -11.966 1.00 89.56 91 GLN A C 1
ATOM 681 O O . GLN A 1 91 ? 16.265 2.921 -11.177 1.00 89.56 91 GLN A O 1
ATOM 686 N N . THR A 1 92 ? 16.426 0.959 -12.263 1.00 91.25 92 THR A N 1
ATOM 687 C CA . THR A 1 92 ? 15.208 0.360 -11.683 1.00 91.25 92 THR A CA 1
ATOM 688 C C . THR A 1 92 ? 15.243 0.381 -10.154 1.00 91.25 92 THR A C 1
ATOM 690 O O . THR A 1 92 ? 14.324 0.885 -9.507 1.00 91.25 92 THR A O 1
ATOM 693 N N . VAL A 1 93 ? 16.324 -0.130 -9.556 1.00 91.50 93 VAL A N 1
ATOM 694 C CA . VAL A 1 93 ? 16.487 -0.181 -8.095 1.00 91.50 93 VAL A CA 1
ATOM 695 C C . VAL A 1 93 ? 16.601 1.223 -7.504 1.00 91.50 93 VAL A C 1
ATOM 697 O O . VAL A 1 93 ? 16.026 1.501 -6.449 1.00 91.50 93 VAL A O 1
ATOM 700 N N . ARG A 1 94 ? 17.304 2.137 -8.177 1.00 91.25 94 ARG A N 1
ATOM 701 C CA . ARG A 1 94 ? 17.431 3.532 -7.741 1.00 91.25 94 ARG A CA 1
ATOM 702 C C . ARG A 1 94 ? 16.081 4.256 -7.724 1.00 91.25 94 ARG A C 1
ATOM 704 O O . ARG A 1 94 ? 15.751 4.887 -6.723 1.00 91.25 94 ARG A O 1
ATOM 711 N N . ASP A 1 95 ? 15.300 4.159 -8.792 1.00 90.44 95 ASP A N 1
ATOM 712 C CA . ASP A 1 95 ? 14.009 4.844 -8.895 1.00 90.44 95 ASP A CA 1
ATOM 713 C C . ASP A 1 95 ? 12.982 4.242 -7.928 1.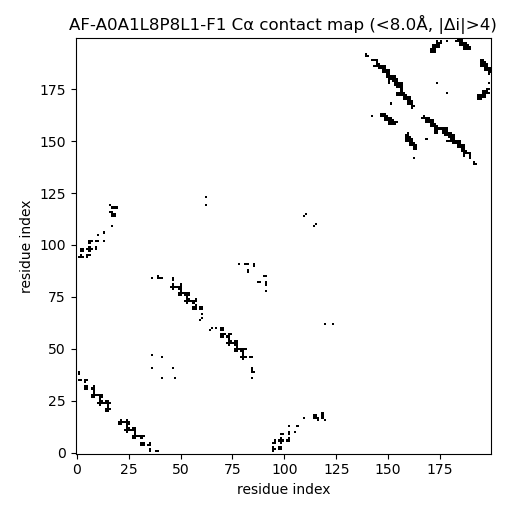00 90.44 95 ASP A C 1
ATOM 715 O O . ASP A 1 95 ? 12.245 4.975 -7.259 1.00 90.44 95 ASP A O 1
ATOM 719 N N . LEU A 1 96 ? 12.984 2.913 -7.782 1.00 91.94 96 LEU A N 1
ATOM 720 C CA . LEU A 1 96 ? 12.131 2.218 -6.825 1.00 91.94 96 LEU A CA 1
ATOM 721 C C . LEU A 1 96 ? 12.489 2.583 -5.379 1.00 91.94 96 LEU A C 1
ATOM 723 O O . LEU A 1 96 ? 11.603 2.919 -4.597 1.00 91.94 96 LEU A O 1
ATOM 727 N N . SER A 1 97 ? 13.776 2.572 -5.021 1.00 92.25 97 SER A N 1
ATOM 728 C CA . SER A 1 97 ? 14.220 2.926 -3.666 1.00 92.25 97 SER A CA 1
ATOM 729 C C . SER A 1 97 ? 13.883 4.374 -3.312 1.00 92.25 97 SER A C 1
ATOM 731 O O . SER A 1 97 ? 13.348 4.620 -2.231 1.00 92.25 97 SER A O 1
ATOM 733 N N . LEU A 1 98 ? 14.092 5.324 -4.231 1.00 92.56 98 LEU A N 1
ATOM 734 C CA . LEU A 1 98 ? 13.704 6.720 -4.026 1.00 92.56 98 LEU A CA 1
ATOM 735 C C . LEU A 1 98 ? 12.187 6.852 -3.812 1.00 92.56 98 LEU A C 1
ATOM 737 O O . LEU A 1 98 ? 11.748 7.521 -2.875 1.00 92.56 98 LEU A O 1
ATOM 741 N N . SER A 1 99 ? 11.392 6.170 -4.639 1.00 92.56 99 SER A N 1
ATOM 742 C CA . SER A 1 99 ? 9.928 6.163 -4.541 1.00 92.56 99 SER A CA 1
ATOM 743 C C . SER A 1 99 ? 9.450 5.613 -3.197 1.00 92.56 99 SER A C 1
ATOM 745 O O . SER A 1 99 ? 8.585 6.211 -2.555 1.00 92.56 99 SER A O 1
ATOM 747 N N . VAL A 1 100 ? 10.041 4.506 -2.739 1.00 92.75 100 VAL A N 1
ATOM 748 C CA . VAL A 1 100 ? 9.721 3.877 -1.451 1.00 92.75 100 VAL A CA 1
ATOM 749 C C . VAL A 1 100 ? 10.083 4.792 -0.283 1.00 92.75 100 VAL A C 1
ATOM 751 O O . VAL A 1 100 ? 9.262 4.960 0.613 1.00 92.75 100 VAL A O 1
ATOM 754 N N . VAL A 1 101 ? 11.259 5.431 -0.293 1.00 94.56 101 VAL A N 1
ATOM 755 C CA . VAL A 1 101 ? 11.691 6.336 0.790 1.00 94.56 101 VAL A CA 1
ATOM 756 C C . VAL A 1 101 ? 10.748 7.532 0.929 1.00 94.56 101 VAL A C 1
ATOM 758 O O . VAL A 1 101 ? 10.306 7.842 2.036 1.00 94.56 101 VAL A O 1
ATOM 761 N N . ILE A 1 102 ? 10.396 8.185 -0.183 1.00 93.56 102 ILE A N 1
ATOM 762 C CA . ILE A 1 102 ? 9.475 9.330 -0.161 1.00 93.56 102 ILE A CA 1
ATOM 763 C C . ILE A 1 102 ? 8.092 8.880 0.327 1.00 93.56 102 ILE A C 1
ATOM 765 O O . ILE A 1 102 ? 7.502 9.514 1.205 1.00 93.56 102 ILE A O 1
ATOM 769 N N . THR A 1 103 ? 7.594 7.757 -0.194 1.00 93.88 103 THR A N 1
ATOM 770 C CA . THR A 1 103 ? 6.289 7.203 0.190 1.00 93.88 103 THR A CA 1
ATOM 771 C C . THR A 1 103 ? 6.251 6.839 1.673 1.00 93.88 103 THR A C 1
ATOM 773 O O . THR A 1 103 ? 5.292 7.182 2.360 1.00 93.88 103 THR A O 1
ATOM 776 N N . ALA A 1 104 ? 7.308 6.218 2.203 1.00 93.44 104 ALA A N 1
ATOM 777 C CA . ALA A 1 104 ? 7.426 5.895 3.621 1.00 93.44 104 ALA A CA 1
ATOM 778 C C . ALA A 1 104 ? 7.370 7.153 4.502 1.00 93.44 104 ALA A C 1
ATOM 780 O O . ALA A 1 104 ? 6.671 7.160 5.515 1.00 93.44 104 ALA A O 1
ATOM 781 N N . GLY A 1 105 ? 8.028 8.244 4.092 1.00 93.25 105 GLY A N 1
ATOM 782 C CA . GLY A 1 105 ? 7.931 9.536 4.775 1.00 93.25 105 GLY A CA 1
ATOM 783 C C . GLY A 1 105 ? 6.495 10.069 4.838 1.00 93.25 105 GLY A C 1
ATOM 784 O O . GLY A 1 105 ? 6.046 10.518 5.894 1.00 93.25 105 GLY A O 1
ATOM 785 N N . VAL A 1 106 ? 5.744 9.955 3.737 1.00 92.25 106 VAL A N 1
ATOM 786 C CA . VAL A 1 106 ? 4.324 10.343 3.685 1.00 92.25 106 VAL A CA 1
ATOM 787 C C . VAL A 1 106 ? 3.458 9.438 4.563 1.00 92.25 106 VAL A C 1
ATOM 789 O O . VAL A 1 106 ? 2.609 9.949 5.291 1.00 92.25 106 VAL A O 1
ATOM 792 N N . ILE A 1 107 ? 3.688 8.120 4.557 1.00 91.44 107 ILE A N 1
ATOM 793 C CA . ILE A 1 107 ? 2.986 7.177 5.443 1.00 91.44 107 ILE A CA 1
ATOM 794 C C . ILE A 1 107 ? 3.190 7.583 6.906 1.00 91.44 107 ILE A C 1
ATOM 796 O O . ILE A 1 107 ? 2.213 7.735 7.636 1.00 91.44 107 ILE A O 1
ATOM 800 N N . ILE A 1 108 ? 4.438 7.816 7.328 1.00 91.94 108 ILE A N 1
ATOM 801 C CA . ILE A 1 108 ? 4.763 8.219 8.705 1.00 91.94 108 ILE A CA 1
ATOM 802 C C . ILE A 1 108 ? 4.049 9.525 9.071 1.00 91.94 108 ILE A C 1
ATOM 804 O O . ILE A 1 108 ? 3.468 9.629 10.153 1.00 91.94 108 ILE A O 1
ATOM 808 N N . TYR A 1 109 ? 4.058 10.512 8.171 1.00 92.25 109 TYR A N 1
ATOM 809 C CA . TYR A 1 109 ? 3.363 11.782 8.373 1.00 92.25 109 TYR A CA 1
ATOM 810 C C . TYR A 1 109 ? 1.846 11.596 8.546 1.00 92.25 109 TYR A C 1
ATOM 812 O O . TYR A 1 109 ? 1.266 12.126 9.494 1.00 92.25 109 TYR A O 1
ATOM 820 N N . LEU A 1 110 ? 1.205 10.812 7.674 1.00 89.19 110 LEU A N 1
ATOM 821 C CA . LEU A 1 110 ? -0.237 10.559 7.724 1.00 89.19 110 LEU A CA 1
ATOM 822 C C . LEU A 1 110 ? -0.642 9.790 8.985 1.00 89.19 110 LEU A C 1
ATOM 824 O O . LEU A 1 110 ? -1.585 10.189 9.668 1.00 89.19 110 LEU A O 1
ATOM 828 N N . VAL A 1 111 ? 0.097 8.737 9.337 1.00 87.38 111 VAL A N 1
ATOM 829 C CA . VAL A 1 111 ? -0.170 7.945 10.546 1.00 87.38 111 VAL A CA 1
ATOM 830 C C . VAL A 1 111 ? -0.029 8.806 11.802 1.00 87.38 111 VAL A C 1
ATOM 832 O O . VAL A 1 111 ? -0.879 8.752 12.688 1.00 87.38 111 VAL A O 1
ATOM 835 N N . LYS A 1 112 ? 0.988 9.676 11.863 1.00 87.38 112 LYS A N 1
ATOM 836 C CA . LYS A 1 112 ? 1.177 10.615 12.980 1.00 87.38 112 LYS A CA 1
ATOM 837 C C . LYS A 1 112 ? 0.046 11.649 13.091 1.00 87.38 112 LYS A C 1
ATOM 839 O O . LYS A 1 112 ? -0.265 12.080 14.197 1.00 87.38 112 LYS A O 1
ATOM 844 N N . ASN A 1 113 ? -0.597 12.002 11.979 1.00 86.25 113 ASN A N 1
ATOM 845 C CA . ASN A 1 113 ? -1.787 12.859 11.948 1.00 86.25 113 ASN A CA 1
ATOM 846 C C . ASN A 1 113 ? -3.104 12.112 12.254 1.00 86.25 113 ASN A C 1
ATOM 848 O O . ASN A 1 113 ? -4.176 12.702 12.135 1.00 86.25 113 ASN A O 1
ATOM 852 N N . GLY A 1 114 ? -3.046 10.836 12.652 1.00 80.62 114 GLY A N 1
ATOM 853 C CA . GLY A 1 114 ? -4.217 10.058 13.062 1.00 80.62 114 GLY A CA 1
ATOM 854 C C . GLY A 1 114 ? -4.962 9.366 11.919 1.00 80.62 114 GLY A C 1
ATOM 855 O O . GLY A 1 114 ? -6.027 8.796 12.153 1.00 80.62 114 GLY A O 1
ATOM 856 N N . TYR A 1 115 ? -4.419 9.370 10.697 1.00 83.06 115 TYR A N 1
ATOM 857 C CA . TYR A 1 115 ? -4.965 8.561 9.608 1.00 83.06 115 TYR A CA 1
ATOM 858 C C . TYR A 1 115 ? -4.601 7.091 9.822 1.00 83.06 115 TYR A C 1
ATOM 860 O O . TYR A 1 115 ? -3.449 6.742 10.072 1.00 83.06 115 TYR A O 1
ATOM 868 N N . SER A 1 116 ? -5.596 6.217 9.725 1.00 73.06 116 SER A N 1
ATOM 869 C CA . SER A 1 116 ? -5.444 4.781 9.933 1.00 73.06 116 SER A CA 1
ATOM 870 C C . SER A 1 116 ? -6.294 4.021 8.923 1.00 73.06 116 SER A C 1
ATOM 872 O O . SER A 1 116 ? -7.286 4.537 8.409 1.00 73.06 116 SER A O 1
ATOM 874 N N . LEU A 1 117 ? -5.953 2.750 8.720 1.00 65.88 117 LEU A N 1
ATOM 875 C CA . LEU A 1 117 ? -6.719 1.754 7.968 1.00 65.88 117 LEU A CA 1
ATOM 876 C C . LEU A 1 117 ? -8.146 1.521 8.524 1.00 65.88 117 LEU A C 1
ATOM 878 O O . LEU A 1 117 ? -8.881 0.681 8.021 1.00 65.88 117 LEU A O 1
ATOM 882 N N . SER A 1 118 ? -8.595 2.269 9.535 1.00 55.34 118 SER A N 1
ATOM 883 C CA . SER A 1 118 ? -9.945 2.187 10.115 1.00 55.34 118 SER A CA 1
ATOM 884 C C . SER A 1 118 ? -11.076 2.242 9.068 1.00 55.34 118 SER A C 1
ATOM 886 O O . SER A 1 118 ? -12.104 1.585 9.229 1.00 55.34 118 SER A O 1
ATOM 888 N N . ASN A 1 119 ? -10.873 2.926 7.935 1.00 52.97 119 ASN A N 1
ATOM 889 C CA . ASN A 1 119 ? -11.848 2.940 6.837 1.00 52.97 119 ASN A CA 1
ATOM 890 C C . ASN A 1 119 ? -11.958 1.599 6.088 1.00 52.97 119 ASN A C 1
ATOM 892 O O . ASN A 1 119 ? -13.046 1.271 5.618 1.00 52.97 119 ASN A O 1
ATOM 896 N N . VAL A 1 120 ? -10.887 0.797 6.005 1.00 52.09 120 VAL A N 1
ATOM 897 C CA . VAL A 1 120 ? -10.944 -0.548 5.400 1.00 52.09 120 VAL A CA 1
ATOM 898 C C . VAL A 1 120 ? -11.543 -1.585 6.353 1.00 52.09 120 VAL A C 1
ATOM 900 O O . VAL A 1 120 ? -12.098 -2.580 5.899 1.00 52.09 120 VAL A O 1
ATOM 903 N N . ASN A 1 121 ? -11.574 -1.304 7.660 1.00 48.22 121 ASN A N 1
ATOM 904 C CA . ASN A 1 121 ? -12.253 -2.146 8.651 1.00 48.22 121 ASN A CA 1
ATOM 905 C C . ASN A 1 121 ? -13.795 -2.099 8.542 1.00 48.22 121 ASN A C 1
ATOM 907 O O . ASN A 1 121 ? -14.476 -2.923 9.144 1.00 48.22 121 ASN A O 1
ATOM 911 N N . LYS A 1 122 ? -14.353 -1.158 7.760 1.00 49.59 122 LYS A N 1
ATOM 912 C CA . LYS A 1 122 ? -15.766 -1.167 7.324 1.00 49.59 122 LYS A CA 1
ATOM 913 C C . LYS A 1 122 ? -16.010 -1.982 6.042 1.00 49.59 122 LYS A C 1
ATOM 915 O O . LYS A 1 122 ? -17.164 -2.247 5.722 1.00 49.59 122 LYS A O 1
ATOM 920 N N . LEU A 1 123 ? -14.953 -2.327 5.298 1.00 48.09 123 LEU A N 1
ATOM 921 C CA . LEU A 1 123 ? -14.995 -3.117 4.056 1.00 48.09 123 LEU A CA 1
ATOM 922 C C . LEU A 1 123 ? -14.627 -4.586 4.272 1.00 48.09 123 LEU A C 1
ATOM 924 O O . LEU A 1 123 ? -15.062 -5.436 3.497 1.00 48.09 123 LEU A O 1
ATOM 928 N N . VAL A 1 124 ? -13.873 -4.899 5.329 1.00 46.50 124 VAL A N 1
ATOM 929 C CA . VAL A 1 124 ? -13.881 -6.250 5.884 1.00 46.50 124 VAL A CA 1
ATOM 930 C C . VAL A 1 124 ? -15.304 -6.473 6.361 1.00 46.50 124 VAL A C 1
ATOM 932 O O . VAL A 1 124 ? -15.768 -5.790 7.274 1.00 46.50 124 VAL A O 1
ATOM 935 N N . LEU A 1 125 ? -16.014 -7.385 5.697 1.00 46.75 125 LEU A N 1
ATOM 936 C CA . LEU A 1 125 ? -17.271 -7.909 6.190 1.00 46.75 125 LEU A CA 1
ATOM 937 C C . LEU A 1 125 ? -16.962 -8.434 7.590 1.00 46.75 125 LEU A C 1
ATOM 939 O O . LEU A 1 125 ? -16.416 -9.524 7.747 1.00 46.75 125 LEU A O 1
ATOM 943 N N . GLN A 1 126 ? -17.258 -7.629 8.611 1.00 45.34 126 GLN A N 1
ATOM 944 C CA . GLN A 1 126 ? -17.489 -8.164 9.930 1.00 45.34 126 GLN A CA 1
ATOM 945 C C . GLN A 1 126 ? -18.599 -9.159 9.685 1.00 45.34 126 GLN A C 1
ATOM 947 O O . GLN A 1 126 ? -19.729 -8.772 9.381 1.00 45.34 126 GLN A O 1
ATOM 952 N N . THR A 1 127 ? -18.236 -10.438 9.653 1.00 37.66 127 THR A N 1
ATOM 953 C CA . THR A 1 127 ? -19.194 -11.518 9.661 1.00 37.66 127 THR A CA 1
ATOM 954 C C . THR A 1 127 ? -20.057 -11.206 10.862 1.00 37.66 127 THR A C 1
ATOM 956 O O . THR A 1 127 ? -19.628 -11.374 12.003 1.00 37.66 127 THR A O 1
ATOM 959 N N . ASN A 1 128 ? -21.227 -10.635 10.586 1.00 39.03 128 ASN A N 1
ATOM 960 C CA . ASN A 1 128 ? -22.302 -10.470 11.529 1.00 39.03 128 ASN A CA 1
ATOM 961 C C . ASN A 1 128 ? -22.676 -11.900 11.907 1.00 39.03 128 ASN A C 1
ATOM 963 O O . ASN A 1 128 ? -23.594 -12.487 11.340 1.00 39.03 128 ASN A O 1
ATOM 967 N N . LEU A 1 129 ? -21.921 -12.499 12.831 1.00 35.25 129 LEU A N 1
ATOM 968 C CA . LEU A 1 129 ? -22.514 -13.458 13.731 1.00 35.25 129 LEU A CA 1
ATOM 969 C C . LEU A 1 129 ? -23.655 -12.667 14.367 1.00 35.25 129 LEU A C 1
ATOM 971 O O . LEU A 1 129 ? -23.397 -11.595 14.917 1.00 35.25 129 LEU A O 1
ATOM 975 N N . PRO A 1 130 ? -24.908 -13.118 14.240 1.00 36.06 130 PRO A N 1
ATOM 976 C CA . PRO A 1 130 ? -26.027 -12.437 14.849 1.00 36.06 130 PRO A CA 1
ATOM 977 C C . PRO A 1 130 ? -25.907 -12.620 16.363 1.00 36.06 130 PRO A C 1
ATOM 979 O O . PRO A 1 130 ? -26.546 -13.482 16.957 1.00 36.06 130 PRO A O 1
ATOM 982 N N . SER A 1 131 ? -25.076 -11.813 17.017 1.00 33.22 131 SER A N 1
ATOM 983 C CA . SER A 1 131 ? -25.270 -11.490 18.417 1.00 33.22 131 SER A CA 1
ATOM 984 C C . SER A 1 131 ? -26.419 -10.500 18.447 1.00 33.22 131 SER A C 1
ATOM 986 O O . SER A 1 131 ? -26.247 -9.286 18.391 1.00 33.22 131 SER A O 1
ATOM 988 N N . SER A 1 132 ? -27.625 -11.052 18.475 1.00 37.44 132 SER A N 1
ATOM 989 C CA . SER A 1 132 ? -28.808 -10.365 18.956 1.00 37.44 132 SER A CA 1
ATOM 990 C C . SER A 1 132 ? -28.478 -9.701 20.292 1.00 37.44 132 SER A C 1
ATOM 992 O O . SER A 1 132 ? -28.428 -10.388 21.308 1.00 37.44 132 SER A O 1
ATOM 994 N N . THR A 1 133 ? -28.187 -8.408 20.295 1.00 35.97 133 THR A N 1
ATOM 995 C CA . THR A 1 133 ? -28.631 -7.404 21.270 1.00 35.97 133 THR A CA 1
ATOM 996 C C . THR A 1 133 ? -28.032 -6.087 20.788 1.00 35.97 133 THR A C 1
ATOM 998 O O . THR A 1 133 ? -26.827 -5.891 20.858 1.00 35.97 133 THR A O 1
ATOM 1001 N N . SER A 1 134 ? -28.900 -5.247 20.235 1.00 35.31 134 SER A N 1
ATOM 1002 C CA . SER A 1 134 ? -28.796 -3.791 20.186 1.00 35.31 134 SER A CA 1
ATOM 1003 C C . SER A 1 134 ? -27.675 -3.191 21.043 1.00 35.31 134 SER A C 1
ATOM 1005 O O . SER A 1 134 ? -27.783 -3.152 22.271 1.00 35.31 134 SER A O 1
ATOM 1007 N N . ASP A 1 135 ? -26.658 -2.650 20.370 1.00 35.84 135 ASP A N 1
ATOM 1008 C CA . ASP A 1 135 ? -25.831 -1.554 20.870 1.00 35.84 135 ASP A CA 1
ATOM 1009 C C . ASP A 1 135 ? -26.716 -0.309 21.023 1.00 35.84 135 ASP A C 1
ATOM 1011 O O . ASP A 1 135 ? -26.655 0.643 20.249 1.00 35.84 135 ASP A O 1
ATOM 1015 N N . GLU A 1 136 ? -27.585 -0.326 22.027 1.00 37.47 136 GLU A N 1
ATOM 1016 C CA . GLU A 1 136 ? -27.957 0.910 22.682 1.00 37.47 136 GLU A CA 1
ATOM 1017 C C . GLU A 1 136 ? -26.904 1.131 23.758 1.00 37.47 136 GLU A C 1
ATOM 1019 O O . GLU A 1 136 ? -26.812 0.406 24.750 1.00 37.47 136 GLU A O 1
ATOM 1024 N N . THR A 1 137 ? -26.060 2.130 23.521 1.00 36.41 137 THR A N 1
ATOM 1025 C CA . THR A 1 137 ? -25.293 2.838 24.541 1.00 36.41 137 THR A CA 1
ATOM 1026 C C . THR A 1 137 ? -26.257 3.391 25.588 1.00 36.41 137 THR A C 1
ATOM 1028 O O . THR A 1 137 ? -26.552 4.582 25.618 1.00 36.41 137 THR A O 1
ATOM 1031 N N . VAL A 1 138 ? -26.779 2.518 26.445 1.00 43.59 138 VAL A N 1
ATOM 1032 C CA . VAL A 1 138 ? -27.378 2.919 27.705 1.00 43.59 138 VAL A CA 1
ATOM 1033 C C . VAL A 1 138 ? -26.214 3.390 28.559 1.00 43.59 138 VAL A C 1
ATOM 1035 O O . VAL A 1 138 ? -25.300 2.615 28.850 1.00 43.59 138 VAL A O 1
ATOM 1038 N N . GLU A 1 139 ? -26.228 4.666 28.933 1.00 44.62 139 GLU A N 1
ATOM 1039 C CA . GLU A 1 139 ? -25.386 5.219 29.991 1.00 44.62 139 GLU A CA 1
ATOM 1040 C C . GLU A 1 139 ? -25.444 4.296 31.221 1.00 44.62 139 GLU A C 1
ATOM 1042 O O . GLU A 1 139 ? -26.365 4.358 32.035 1.00 44.62 139 GLU A O 1
ATOM 1047 N N . LYS A 1 140 ? -24.444 3.418 31.370 1.00 50.66 140 LYS A N 1
ATOM 1048 C CA . LYS A 1 140 ? -24.274 2.551 32.549 1.00 50.66 140 LYS A CA 1
ATOM 1049 C C . LYS A 1 140 ? -23.849 3.342 33.801 1.00 50.66 140 LYS A C 1
ATOM 1051 O O . LYS A 1 140 ? -23.664 2.743 34.854 1.00 50.66 140 LYS A O 1
ATOM 1056 N N . ASP A 1 141 ? -23.759 4.671 33.704 1.00 51.38 141 ASP A N 1
ATOM 1057 C CA . ASP A 1 141 ? -23.350 5.602 34.767 1.00 51.38 141 ASP A CA 1
ATOM 1058 C C . ASP A 1 141 ? -24.427 5.870 35.837 1.00 51.38 141 ASP A C 1
ATOM 1060 O O . ASP A 1 141 ? -24.180 6.606 36.789 1.00 51.38 141 ASP A O 1
ATOM 1064 N N . LYS A 1 142 ? -25.621 5.271 35.730 1.00 59.66 142 LYS A N 1
ATOM 1065 C CA . LYS A 1 142 ? -26.721 5.494 36.693 1.00 59.66 142 LYS A CA 1
ATOM 1066 C C . LYS A 1 142 ? -26.888 4.411 37.761 1.00 59.66 142 LYS A C 1
ATOM 1068 O O . LYS A 1 142 ? -27.750 4.554 38.625 1.00 59.66 142 LYS A O 1
ATOM 1073 N N . ILE A 1 143 ? -26.103 3.333 37.735 1.00 68.75 143 ILE A N 1
ATOM 1074 C CA . ILE A 1 143 ? -26.262 2.239 38.705 1.00 68.75 143 ILE A CA 1
ATOM 1075 C C . ILE A 1 143 ? -25.427 2.532 39.952 1.00 68.75 143 ILE A C 1
ATOM 1077 O O . ILE A 1 143 ? -24.198 2.485 39.921 1.00 68.75 143 ILE A O 1
ATOM 1081 N N . ALA A 1 144 ? -26.110 2.813 41.060 1.00 72.44 144 ALA A N 1
ATOM 1082 C CA . ALA A 1 144 ? -25.480 2.960 42.363 1.00 72.44 144 ALA A CA 1
ATOM 1083 C C . ALA A 1 144 ? -24.997 1.605 42.912 1.00 72.44 144 ALA A C 1
ATOM 1085 O O . ALA A 1 144 ? -25.587 0.552 42.656 1.00 72.44 144 ALA A O 1
ATOM 1086 N N . VAL A 1 145 ? -23.927 1.641 43.707 1.00 78.38 145 VAL A N 1
ATOM 1087 C CA . VAL A 1 145 ? -23.559 0.519 44.585 1.00 78.38 145 VAL A CA 1
ATOM 1088 C C . VAL A 1 145 ? -24.697 0.311 45.593 1.00 78.38 145 VAL A C 1
ATOM 1090 O O . VAL A 1 145 ? -25.362 1.275 45.963 1.00 78.38 145 VAL A O 1
ATOM 1093 N N . ASP A 1 146 ? -24.950 -0.938 45.983 1.00 80.94 146 ASP A N 1
ATOM 1094 C CA . ASP A 1 146 ? -26.088 -1.363 46.812 1.00 80.94 146 ASP A CA 1
ATOM 1095 C C . ASP A 1 146 ? -27.474 -1.273 46.145 1.00 80.94 146 ASP A C 1
ATOM 1097 O O . ASP A 1 146 ? -28.497 -1.458 46.803 1.00 80.94 146 ASP A O 1
ATOM 1101 N N . ALA A 1 147 ? -27.536 -1.062 44.825 1.00 83.88 147 ALA A N 1
ATOM 1102 C CA . ALA A 1 147 ? -28.794 -1.153 44.089 1.00 83.88 147 ALA A CA 1
ATOM 1103 C C . ALA A 1 147 ? -29.343 -2.593 44.071 1.00 83.88 147 ALA A C 1
ATOM 1105 O O . ALA A 1 147 ? -28.613 -3.553 43.795 1.00 83.88 147 ALA A O 1
ATOM 1106 N N . ASP A 1 148 ? -30.648 -2.722 44.326 1.00 87.88 148 ASP A N 1
ATOM 1107 C CA . ASP A 1 148 ? -31.394 -3.975 44.227 1.00 87.88 148 ASP A CA 1
ATOM 1108 C C . ASP A 1 148 ? -31.763 -4.284 42.767 1.00 87.88 148 ASP A C 1
ATOM 1110 O O . ASP A 1 148 ? -32.217 -3.417 42.014 1.00 87.88 148 ASP A O 1
ATOM 1114 N N . GLY A 1 149 ? -31.607 -5.547 42.373 1.00 89.06 149 GLY A N 1
ATOM 1115 C CA . GLY A 1 149 ? -31.965 -6.031 41.044 1.00 89.06 149 GLY A CA 1
ATOM 1116 C C . GLY A 1 149 ? -32.503 -7.457 41.040 1.00 89.06 149 GLY A C 1
ATOM 1117 O O . GLY A 1 149 ? -32.477 -8.170 42.047 1.00 89.06 149 GLY A O 1
ATOM 1118 N N . ILE A 1 150 ? -32.990 -7.885 39.876 1.00 90.00 150 ILE A N 1
ATOM 1119 C CA . ILE A 1 150 ? -33.515 -9.235 39.643 1.00 90.00 150 ILE A CA 1
ATOM 1120 C C . ILE A 1 150 ? -32.759 -9.879 38.481 1.00 90.00 150 ILE A C 1
ATOM 1122 O O . ILE A 1 150 ? -32.629 -9.306 37.397 1.00 90.00 150 ILE A O 1
ATOM 1126 N N . ALA A 1 151 ? -32.276 -11.103 38.694 1.00 89.94 151 ALA A N 1
ATOM 1127 C CA . ALA A 1 151 ? -31.598 -11.888 37.670 1.00 89.94 151 ALA A CA 1
ATOM 1128 C C . ALA A 1 151 ? -32.576 -12.340 36.573 1.00 89.94 151 ALA A C 1
ATOM 1130 O O . ALA A 1 151 ? -33.385 -13.242 36.773 1.00 89.94 151 ALA A O 1
ATOM 1131 N N . VAL A 1 152 ? -32.486 -11.758 35.377 1.00 90.12 152 VAL A N 1
ATOM 1132 C CA . VAL A 1 152 ? -33.322 -12.145 34.222 1.00 90.12 152 VAL A CA 1
ATOM 1133 C C . VAL A 1 152 ? -32.831 -13.454 33.598 1.00 90.12 152 VAL A C 1
ATOM 1135 O O . VAL A 1 152 ? -33.602 -14.230 33.028 1.00 90.12 152 VAL A O 1
ATOM 1138 N N . THR A 1 153 ? -31.543 -13.742 33.752 1.00 87.62 153 THR A N 1
ATOM 1139 C CA . THR A 1 153 ? -30.906 -14.998 33.339 1.00 87.62 153 THR A CA 1
ATOM 1140 C C . THR A 1 153 ? -30.169 -15.616 34.519 1.00 87.62 153 THR A C 1
ATOM 1142 O O . THR A 1 153 ? -29.864 -14.931 35.492 1.00 87.62 153 THR A O 1
ATOM 1145 N N . ALA A 1 154 ? -29.893 -16.916 34.455 1.00 88.06 154 ALA A N 1
ATOM 1146 C CA . ALA A 1 154 ? -29.040 -17.547 35.450 1.00 88.06 154 ALA A CA 1
ATOM 1147 C C . ALA A 1 154 ? -27.604 -17.015 35.310 1.00 88.06 154 ALA A C 1
ATOM 1149 O O . ALA A 1 154 ? -27.013 -17.144 34.241 1.00 88.06 154 ALA A O 1
ATOM 1150 N N . LEU A 1 155 ? -27.044 -16.451 36.381 1.00 86.62 155 LEU A N 1
ATOM 1151 C CA . LEU A 1 155 ? -25.669 -15.952 36.402 1.00 86.62 155 LEU A CA 1
ATOM 1152 C C . LEU A 1 155 ? -24.721 -17.138 36.616 1.00 86.62 155 LEU A C 1
ATOM 1154 O O . LEU A 1 155 ? -24.893 -17.872 37.596 1.00 86.62 155 LEU A O 1
ATOM 1158 N N . ARG A 1 156 ? -23.777 -17.36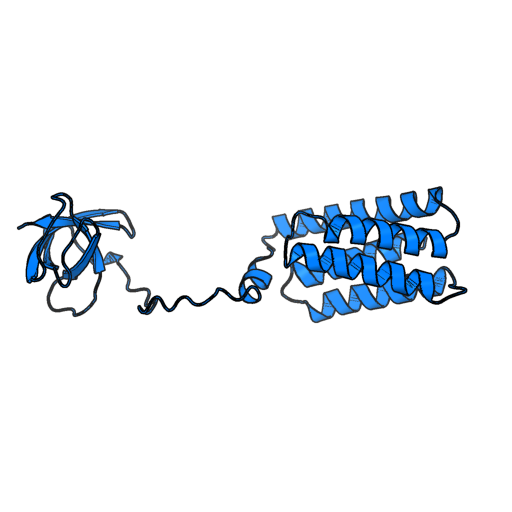5 35.686 1.00 87.25 156 ARG A N 1
ATOM 1159 C CA . ARG A 1 156 ? -22.745 -18.427 35.754 1.00 87.25 156 ARG A CA 1
ATOM 1160 C C . ARG A 1 156 ? -21.458 -18.092 34.966 1.00 87.25 156 ARG A C 1
ATOM 1162 O O . ARG A 1 156 ? -21.280 -18.587 33.857 1.00 87.25 156 ARG A O 1
ATOM 1169 N N . PRO A 1 157 ? -20.507 -17.327 35.522 1.00 81.75 157 PRO A N 1
ATOM 1170 C CA . PRO A 1 157 ? -20.697 -16.276 36.514 1.00 81.75 157 PRO A CA 1
ATOM 1171 C C . PRO A 1 157 ? -21.280 -14.999 35.885 1.00 81.75 157 PRO A C 1
ATOM 1173 O O . PRO A 1 157 ? -21.671 -14.099 36.616 1.00 81.75 157 PRO A O 1
ATOM 1176 N N . SER A 1 158 ? -21.349 -14.888 34.554 1.00 88.25 158 SER A N 1
ATOM 1177 C CA . SER A 1 158 ? -21.984 -13.760 33.867 1.00 88.25 158 SER A CA 1
ATOM 1178 C C . SER A 1 158 ? -23.462 -14.015 33.582 1.00 88.25 158 SER A C 1
ATOM 1180 O O . SER A 1 158 ? -23.916 -15.160 33.523 1.00 88.25 158 SER A O 1
ATOM 1182 N N . GLY A 1 159 ? -24.205 -12.930 33.393 1.00 88.19 159 GLY A N 1
ATOM 1183 C CA . GLY A 1 159 ? -25.540 -12.923 32.806 1.00 88.19 159 GLY A CA 1
ATOM 1184 C C . GLY A 1 159 ? -26.197 -11.554 32.962 1.00 88.19 159 GLY A C 1
ATOM 1185 O O . GLY A 1 159 ? -25.533 -10.571 33.277 1.00 88.19 159 GLY A O 1
ATOM 1186 N N . LYS A 1 160 ? -27.502 -11.495 32.716 1.00 89.88 160 LYS A N 1
ATOM 1187 C CA . LYS A 1 160 ? -28.296 -10.263 32.658 1.00 89.88 160 LYS A CA 1
ATOM 1188 C C . LYS A 1 160 ? -29.149 -10.054 33.908 1.00 89.88 160 LYS A C 1
ATOM 1190 O O . LYS A 1 160 ? -29.861 -10.972 34.331 1.00 89.88 160 LYS A O 1
ATOM 1195 N N . VAL A 1 161 ? -29.105 -8.838 34.445 1.00 88.12 161 VAL A N 1
ATOM 1196 C CA . VAL A 1 161 ? -29.900 -8.351 35.583 1.00 88.12 161 VAL A CA 1
ATOM 1197 C C . VAL A 1 161 ? -30.632 -7.073 35.180 1.00 88.12 161 VAL A C 1
ATOM 1199 O O . VAL A 1 161 ? -30.108 -6.283 34.398 1.00 88.12 161 VAL A O 1
ATOM 1202 N N . THR A 1 162 ? -31.834 -6.886 35.717 1.00 88.75 162 THR A N 1
ATOM 1203 C CA . THR A 1 162 ? -32.587 -5.625 35.643 1.00 88.75 162 THR A CA 1
ATOM 1204 C C . THR A 1 162 ? -32.535 -4.952 37.015 1.00 88.75 162 THR A C 1
ATOM 1206 O O . THR A 1 162 ? -32.601 -5.652 38.033 1.00 88.75 162 THR A O 1
ATOM 1209 N N . PHE A 1 163 ? -32.389 -3.629 37.056 1.00 84.00 163 PHE A N 1
ATOM 1210 C CA . PHE A 1 163 ? -32.327 -2.844 38.294 1.00 84.00 163 PHE A CA 1
ATOM 1211 C C . PHE A 1 163 ? -33.515 -1.875 38.354 1.00 84.00 163 PHE A C 1
ATOM 1213 O O . PHE A 1 163 ? -33.769 -1.158 37.390 1.00 84.00 163 PHE A O 1
ATOM 1220 N N . GLY A 1 164 ? -34.232 -1.842 39.483 1.00 76.25 164 GLY A N 1
ATOM 1221 C CA . GLY A 1 164 ? -35.443 -1.021 39.643 1.00 76.25 164 GLY A CA 1
ATOM 1222 C C . GLY A 1 164 ? -36.619 -1.447 38.747 1.00 76.25 164 GLY A C 1
ATOM 1223 O O . GLY A 1 164 ? -36.743 -2.621 38.401 1.00 76.25 164 GLY A O 1
ATOM 1224 N N . ASP A 1 165 ? -37.473 -0.482 38.386 1.00 69.00 165 ASP A N 1
ATOM 1225 C CA . ASP A 1 165 ? -38.636 -0.658 37.489 1.00 69.00 165 ASP A CA 1
ATOM 1226 C C . ASP A 1 165 ? -38.295 -0.468 35.994 1.00 69.00 165 ASP A C 1
ATOM 1228 O O . ASP A 1 165 ? -39.177 -0.513 35.134 1.00 69.00 165 ASP A O 1
ATOM 1232 N N . ASP A 1 166 ? -37.021 -0.246 35.662 1.00 69.75 166 ASP A N 1
ATOM 1233 C CA . ASP A 1 166 ? -36.570 -0.099 34.279 1.00 69.75 166 ASP A CA 1
ATOM 1234 C C . ASP A 1 166 ? -36.349 -1.493 33.647 1.00 69.75 166 ASP A C 1
ATOM 1236 O O . ASP A 1 166 ? -35.632 -2.319 34.228 1.00 69.75 166 ASP A O 1
ATOM 1240 N N . PRO A 1 167 ? -36.938 -1.796 32.469 1.00 72.94 167 PRO A N 1
ATOM 1241 C CA . PRO A 1 167 ? -36.724 -3.059 31.756 1.00 72.94 167 PRO A CA 1
ATOM 1242 C C . PRO A 1 167 ? -35.325 -3.197 31.128 1.00 72.94 167 PRO A C 1
ATOM 1244 O O . PRO A 1 167 ? -35.059 -4.175 30.422 1.00 72.94 167 PRO A O 1
ATOM 1247 N N . THR A 1 168 ? -34.431 -2.230 31.337 1.00 78.50 168 THR A N 1
ATOM 1248 C CA . THR A 1 168 ? -33.080 -2.252 30.782 1.00 78.50 168 THR A CA 1
ATOM 1249 C C . THR A 1 168 ? -32.243 -3.410 31.335 1.00 78.50 168 THR A C 1
ATOM 1251 O O . THR A 1 168 ? -32.025 -3.559 32.538 1.00 78.50 168 THR A O 1
ATOM 1254 N N . LEU A 1 169 ? -31.722 -4.231 30.419 1.00 81.69 169 LEU A N 1
ATOM 1255 C CA . LEU A 1 169 ? -30.902 -5.395 30.740 1.00 81.69 169 LEU A CA 1
ATOM 1256 C C . LEU A 1 169 ? -29.427 -5.011 30.851 1.00 81.69 169 LEU A C 1
ATOM 1258 O O . LEU A 1 169 ? -28.796 -4.634 29.864 1.00 81.69 169 LEU A O 1
ATOM 1262 N N . TYR A 1 170 ? -28.849 -5.206 32.031 1.00 84.69 170 TYR A N 1
ATOM 1263 C CA . TYR A 1 170 ? -27.432 -4.974 32.277 1.00 84.69 170 TYR A CA 1
ATOM 1264 C C . TYR A 1 170 ? -26.667 -6.291 32.370 1.00 84.69 170 TYR A C 1
ATOM 1266 O O . TYR A 1 170 ? -27.058 -7.198 33.108 1.00 84.69 170 TYR A O 1
ATOM 1274 N N . ASP A 1 171 ? -25.548 -6.381 31.650 1.00 88.06 171 ASP A N 1
ATOM 1275 C CA . ASP A 1 171 ? -24.591 -7.474 31.820 1.00 88.06 171 ASP A CA 1
ATOM 1276 C C . ASP A 1 171 ? -23.819 -7.298 33.127 1.00 88.06 171 ASP A C 1
ATOM 1278 O O . ASP A 1 171 ? -23.153 -6.281 33.353 1.00 88.06 171 ASP A O 1
ATOM 1282 N N . VAL A 1 172 ? -23.897 -8.316 33.977 1.00 88.69 172 VAL A N 1
ATOM 1283 C CA . VAL A 1 172 ? -23.276 -8.336 35.297 1.00 88.69 172 VAL A CA 1
ATOM 1284 C C . VAL A 1 172 ? -22.504 -9.631 35.527 1.00 88.69 172 VAL A C 1
ATOM 1286 O O . VAL A 1 172 ? -22.709 -10.642 34.851 1.00 88.69 172 VAL A O 1
ATOM 1289 N N . LEU A 1 173 ? -21.623 -9.606 36.524 1.00 89.94 173 LEU A N 1
ATOM 1290 C CA . LEU A 1 173 ? -20.863 -10.761 36.994 1.00 89.94 173 LEU A CA 1
ATOM 1291 C C . LEU A 1 173 ? -21.209 -11.077 38.446 1.00 89.94 173 LEU A C 1
ATOM 1293 O O . LEU A 1 173 ? -21.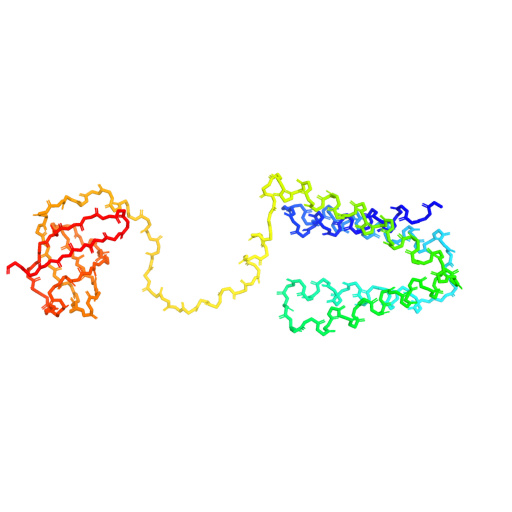195 -10.192 39.295 1.00 89.94 173 LEU A O 1
ATOM 1297 N N . SER A 1 174 ? -21.488 -12.342 38.736 1.00 88.81 174 SER A N 1
ATOM 1298 C CA . SER A 1 174 ? -21.720 -12.844 40.084 1.00 88.81 174 SER A CA 1
ATOM 1299 C C . SER A 1 174 ? -20.401 -13.095 40.814 1.00 88.81 174 SER A C 1
ATOM 1301 O O . SER A 1 174 ? -19.541 -13.819 40.308 1.00 88.81 174 SER A O 1
ATOM 1303 N N . THR A 1 175 ? -20.262 -12.553 42.027 1.00 84.50 175 THR A N 1
ATOM 1304 C CA . THR A 1 175 ? -19.152 -12.896 42.937 1.00 84.50 175 THR A CA 1
ATOM 1305 C C . THR A 1 175 ? -19.315 -14.295 43.538 1.00 84.50 175 THR A C 1
ATOM 1307 O O . THR A 1 175 ? -18.326 -14.993 43.739 1.00 84.50 175 THR A O 1
ATOM 1310 N N . ASP A 1 176 ? -20.557 -14.726 43.775 1.00 75.81 176 ASP A N 1
ATOM 1311 C CA . ASP A 1 176 ? -20.891 -16.015 44.406 1.00 75.81 176 ASP A CA 1
ATOM 1312 C C . ASP 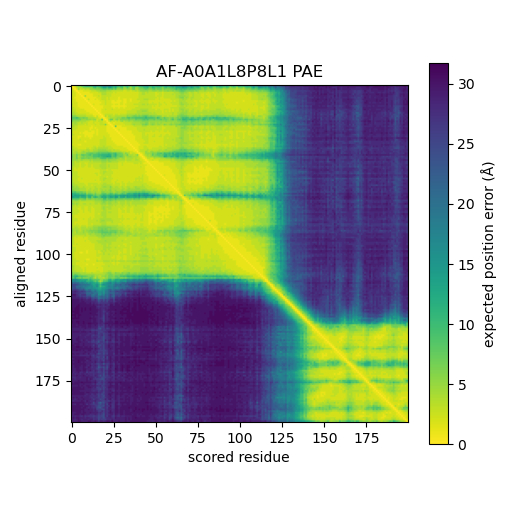A 1 176 ? -20.962 -17.176 43.393 1.00 75.81 176 ASP A C 1
ATOM 1314 O O . ASP A 1 176 ? -21.367 -18.295 43.713 1.00 75.81 176 ASP A O 1
ATOM 1318 N N . GLY A 1 177 ? -20.592 -16.917 42.137 1.00 78.81 177 GLY A N 1
ATOM 1319 C CA . GLY A 1 177 ? -20.631 -17.892 41.058 1.00 78.81 177 GLY A CA 1
ATOM 1320 C C . GLY A 1 177 ? -22.035 -18.066 40.486 1.00 78.81 177 GLY A C 1
ATOM 1321 O O . GLY A 1 177 ? -22.401 -17.373 39.538 1.00 78.81 177 GLY A O 1
ATOM 1322 N N . HIS A 1 178 ? -22.799 -19.039 40.991 1.00 88.81 178 HIS A N 1
ATOM 1323 C CA . HIS A 1 178 ? -24.097 -19.387 40.409 1.00 88.81 178 HIS A CA 1
ATOM 1324 C C . HIS A 1 178 ? -25.271 -18.698 41.114 1.00 88.81 178 HIS A C 1
ATOM 1326 O O . HIS A 1 178 ? -25.550 -18.969 42.279 1.00 88.81 178 HIS A O 1
ATOM 1332 N N . ILE A 1 179 ? -26.031 -17.891 40.369 1.00 88.69 179 ILE A N 1
ATOM 1333 C CA . ILE A 1 179 ? -27.307 -17.320 40.822 1.00 88.69 179 ILE A CA 1
ATOM 1334 C C . ILE A 1 179 ? -28.417 -17.745 39.855 1.00 88.69 179 ILE A C 1
ATOM 1336 O O . ILE A 1 179 ? -28.274 -17.641 38.636 1.00 88.69 179 ILE A O 1
ATOM 1340 N N . SER A 1 180 ? -29.524 -18.257 40.391 1.00 88.69 180 SER A N 1
ATOM 1341 C CA . SER A 1 180 ? -30.670 -18.703 39.594 1.00 88.69 180 SER A CA 1
ATOM 1342 C C . SER A 1 180 ? -31.405 -17.534 38.936 1.00 88.69 180 SER A C 1
ATOM 1344 O O . SER A 1 180 ? -31.480 -16.437 39.487 1.00 88.69 180 SER A O 1
ATOM 1346 N N . LYS A 1 181 ? -32.019 -17.796 37.778 1.00 89.44 181 LYS A N 1
ATOM 1347 C CA . LYS A 1 181 ? -32.963 -16.864 37.151 1.00 89.44 181 LYS A CA 1
ATOM 1348 C C . LYS A 1 181 ? -34.110 -16.546 38.124 1.00 89.44 181 LYS A C 1
ATOM 1350 O O . LYS A 1 181 ? -34.649 -17.451 38.752 1.00 89.44 181 LYS A O 1
ATOM 1355 N N . GLY A 1 182 ? -34.475 -15.273 38.223 1.00 87.00 182 GLY A N 1
ATOM 1356 C CA . GLY A 1 182 ? -35.507 -14.735 39.109 1.00 87.00 182 GLY A CA 1
ATOM 1357 C C . GLY A 1 182 ? -35.032 -14.417 40.529 1.00 87.00 182 GLY A C 1
ATOM 1358 O O . GLY A 1 182 ? -35.826 -13.934 41.328 1.00 87.00 182 GLY A O 1
ATOM 1359 N N . ALA A 1 183 ? -33.766 -14.677 40.871 1.00 89.06 183 ALA A N 1
ATOM 1360 C CA . ALA A 1 183 ? -33.245 -14.363 42.198 1.00 89.06 183 ALA A CA 1
ATOM 1361 C C . ALA A 1 183 ? -32.966 -12.859 42.363 1.00 89.06 183 ALA A C 1
ATOM 1363 O O . ALA A 1 183 ? -32.527 -12.197 41.417 1.00 89.06 183 ALA A O 1
ATOM 1364 N N . SER A 1 184 ? -33.178 -12.346 43.578 1.00 90.50 184 SER A N 1
ATOM 1365 C CA . SER A 1 184 ? -32.790 -10.983 43.952 1.00 90.50 184 SER A CA 1
ATOM 1366 C C . SER A 1 184 ? -31.276 -10.900 44.147 1.00 90.50 184 SER A C 1
ATOM 1368 O O . SER A 1 184 ? -30.652 -11.789 44.739 1.00 90.50 184 SER A O 1
ATOM 1370 N N . VAL A 1 185 ? -30.687 -9.842 43.603 1.00 91.50 185 VAL A N 1
ATOM 1371 C CA . VAL A 1 185 ? -29.252 -9.569 43.638 1.00 91.50 185 VAL A CA 1
ATOM 1372 C C . VAL A 1 185 ? -29.005 -8.131 44.067 1.00 91.50 185 VAL A C 1
ATOM 1374 O O . VAL A 1 185 ? -29.844 -7.264 43.838 1.00 91.50 185 VAL A O 1
ATOM 1377 N N . ILE A 1 186 ? -27.838 -7.886 44.654 1.00 90.69 186 ILE A N 1
ATOM 1378 C CA . ILE A 1 186 ? -27.387 -6.552 45.055 1.00 90.69 186 ILE A CA 1
ATOM 1379 C C . ILE A 1 186 ? -26.055 -6.220 44.382 1.00 90.69 186 ILE A C 1
ATOM 1381 O O . ILE A 1 186 ? -25.191 -7.094 44.234 1.00 90.69 186 ILE A O 1
ATOM 1385 N N . VAL A 1 187 ? -25.893 -4.969 43.946 1.00 90.50 187 VAL A N 1
ATOM 1386 C CA . VAL A 1 187 ? -24.656 -4.480 43.321 1.00 90.50 187 VAL A CA 1
ATOM 1387 C C . VAL A 1 187 ? -23.567 -4.297 44.368 1.00 90.50 187 VAL A C 1
ATOM 1389 O O . VAL A 1 187 ? -23.663 -3.439 45.236 1.00 90.50 187 VAL A O 1
ATOM 1392 N N . THR A 1 188 ? -22.482 -5.056 44.240 1.00 87.38 188 THR A N 1
ATOM 1393 C CA . THR A 1 188 ? -21.334 -4.988 45.154 1.00 87.38 188 THR A CA 1
ATOM 1394 C C . THR A 1 188 ? -20.269 -4.007 44.667 1.00 87.38 188 THR A C 1
ATOM 1396 O O . THR A 1 188 ? -19.518 -3.449 45.464 1.00 87.38 188 THR A O 1
ATOM 1399 N N . ASN A 1 189 ? -20.117 -3.854 43.347 1.00 83.69 189 ASN A N 1
ATOM 1400 C CA . ASN A 1 189 ? -19.086 -2.995 42.769 1.00 83.69 189 ASN A CA 1
ATOM 1401 C C . ASN A 1 189 ? -19.420 -2.593 41.327 1.00 83.69 189 ASN A C 1
ATOM 1403 O O . ASN A 1 189 ? -19.828 -3.440 40.528 1.00 83.69 189 ASN A O 1
ATOM 1407 N N . VAL A 1 190 ? -19.158 -1.332 40.982 1.00 84.06 190 VAL A N 1
ATOM 1408 C CA . VAL A 1 190 ? -19.245 -0.808 39.614 1.00 84.06 190 VAL A CA 1
ATOM 1409 C C . VAL A 1 190 ? -17.873 -0.260 39.224 1.00 84.06 190 VAL A C 1
ATOM 1411 O O . VAL A 1 190 ? -17.373 0.684 39.833 1.00 84.06 190 VAL A O 1
ATOM 1414 N N . ARG A 1 191 ? -17.238 -0.863 38.211 1.00 76.31 191 ARG A N 1
ATOM 1415 C CA . ARG A 1 191 ? -15.983 -0.376 37.613 1.00 76.31 191 ARG A CA 1
ATOM 1416 C C . ARG A 1 191 ? -16.184 -0.125 36.124 1.00 76.31 191 ARG A C 1
ATOM 1418 O O . ARG A 1 191 ? -16.042 -1.046 35.318 1.00 76.31 191 ARG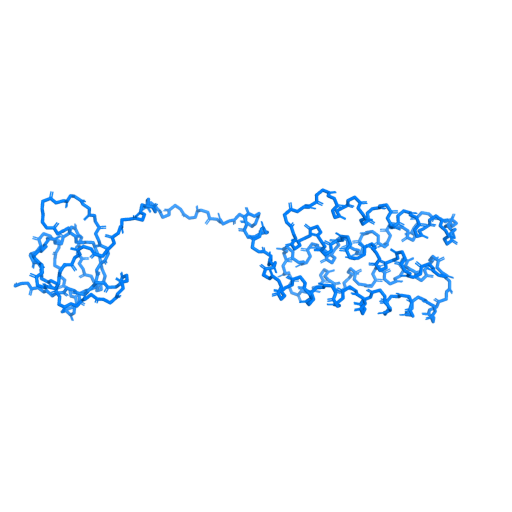 A O 1
ATOM 1425 N N . GLY A 1 192 ? -16.496 1.120 35.765 1.00 73.19 192 GLY A N 1
ATOM 1426 C CA . GLY A 1 192 ? -16.780 1.511 34.383 1.00 73.19 192 GLY A CA 1
ATOM 1427 C C . GLY A 1 192 ? -17.930 0.682 33.811 1.00 73.19 192 GLY A C 1
ATOM 1428 O O . GLY A 1 192 ? -19.041 0.715 34.322 1.00 73.19 192 GLY A O 1
ATOM 1429 N N . THR A 1 193 ? -17.651 -0.131 32.793 1.00 69.94 193 THR A N 1
ATOM 1430 C CA . THR A 1 193 ? -18.650 -0.996 32.142 1.00 69.94 193 THR A CA 1
ATOM 1431 C C . THR A 1 193 ? -18.893 -2.335 32.846 1.00 69.94 193 THR A C 1
ATOM 1433 O O . THR A 1 193 ? -19.783 -3.082 32.432 1.00 69.94 193 THR A O 1
ATOM 1436 N N . LYS A 1 194 ? -18.115 -2.661 33.889 1.00 78.81 194 LYS A N 1
ATOM 1437 C CA . LYS A 1 194 ? -18.171 -3.942 34.603 1.00 78.81 194 LYS A CA 1
ATOM 1438 C C . LYS A 1 194 ? -18.931 -3.795 35.921 1.00 78.81 194 LYS A C 1
ATOM 1440 O O . LYS A 1 194 ? -18.436 -3.175 36.863 1.00 78.81 194 LYS A O 1
ATOM 1445 N N . ILE A 1 195 ? -20.101 -4.421 35.999 1.00 87.31 195 ILE A N 1
ATOM 1446 C CA . ILE A 1 195 ? -20.955 -4.443 37.192 1.00 87.31 195 ILE A CA 1
ATOM 1447 C C . ILE A 1 195 ? -20.831 -5.815 37.852 1.00 87.31 195 ILE A C 1
ATOM 1449 O O . ILE A 1 195 ? -20.969 -6.849 37.196 1.00 87.31 195 ILE A O 1
ATOM 1453 N N . THR A 1 196 ? -20.551 -5.828 39.152 1.00 89.44 196 THR A N 1
ATOM 1454 C CA . THR A 1 196 ? -20.438 -7.056 39.945 1.00 89.44 196 THR A CA 1
ATOM 1455 C C . THR A 1 196 ? -21.573 -7.111 40.956 1.00 89.44 196 THR A C 1
ATOM 1457 O O . THR A 1 196 ? -21.790 -6.148 41.690 1.00 89.44 196 THR A O 1
ATOM 1460 N N . VAL A 1 197 ? -22.278 -8.237 41.003 1.00 89.56 197 VAL A N 1
ATOM 1461 C CA . VAL A 1 197 ? -23.431 -8.466 41.876 1.00 89.56 197 VAL A CA 1
ATOM 1462 C C . VAL A 1 197 ? -23.219 -9.700 42.742 1.00 89.56 197 VAL A C 1
ATOM 1464 O O . VAL A 1 197 ? -22.465 -10.611 42.394 1.00 89.56 197 VAL A O 1
ATOM 1467 N N . ARG A 1 198 ? -23.914 -9.756 43.870 1.00 89.94 198 ARG A N 1
ATOM 1468 C CA . ARG A 1 198 ? -23.976 -10.942 44.727 1.00 89.94 198 ARG A CA 1
ATOM 1469 C C . ARG A 1 198 ? -25.422 -11.285 45.046 1.00 89.94 198 ARG A C 1
ATOM 1471 O O . ARG A 1 198 ? -26.315 -10.458 44.843 1.00 89.94 198 ARG A O 1
ATOM 1478 N N . LYS A 1 199 ? -25.661 -12.502 45.524 1.00 89.00 199 LYS A N 1
ATOM 1479 C CA . LYS A 1 199 ? -27.007 -12.887 45.949 1.00 89.00 199 LYS A CA 1
ATOM 1480 C C . LYS A 1 199 ? -27.398 -12.065 47.185 1.00 89.00 199 LYS A C 1
ATOM 1482 O O . LYS A 1 199 ? -26.563 -11.865 48.072 1.00 89.00 199 LYS A O 1
ATOM 1487 N N . LYS A 1 200 ? -28.634 -11.559 47.204 1.00 81.88 200 LYS A N 1
ATOM 1488 C CA . LYS A 1 200 ? -29.209 -10.934 48.400 1.00 81.88 200 LYS A CA 1
ATOM 1489 C C . LYS A 1 200 ? -29.537 -11.991 49.453 1.00 81.88 200 LYS A C 1
ATOM 1491 O O . LYS A 1 200 ? -30.015 -13.084 49.061 1.00 81.88 200 LYS A O 1
#

Radius of gyration: 28.13 Å; Cα contacts (8 Å, |Δi|>4): 306; chains: 1; bounding box: 59×32×75 Å

pLDDT: mean 82.52, std 16.16, range [33.22, 97.06]

Foldseek 3Di:
DLLVLVLQLLLLVLCLQQDPPVPRSNVSNVVSVVVSLVVLDDPDCQLVVLQVCLVVLCVVCVLPVDVCPSNVSSVVSNLVSQCNSNVDNVVSCVSVVVSVVSSVVSNVVSVVVVGDSVVSVVVPPPVCPPPPDDPPPDPPVPDDAFFKWFAQAWPQQWDWIDTDPDPDTAIAGEPVGTDHHGFMWGFHDDDPNYTYIYGD